Protein 6IJE (pdb70)

Secondary structure (DSSP, 8-state):
----S-BHHHHHHHHTT---TT---SSSHHHHHHHHHHHHHHHHHHHHBTTTB--GGG--HHHHHHHHHHHHHTS-HHHHTSBHHHHHHHHHHHHSPPP-/-----S-BHHHHHHHHTT---TT--SHHHHHHHHHHHHHHHHHHHHHHHBTTTB--TTTS-HHHHHHHHHHHHHTS-HHHHTSBHHHHHHHHHHHHS---

Foldseek 3Di:
DPDPAPAFLVLLLCLCVLHNDVVDPDSVVSSVVSVVVNLVLLVVLCVVCEPPLFYDVVPADSVNLSVQLNVQSVVDDPVNSRHHNSVSSSVSRNVVGNDD/DDPAPAFLVLLLCLCVLNNQVVDPDPPVSSVVSVVVNLVLLVVLCVVCEPPLFYDVVPDDSVNLSVQLNVQSVVDDPVRRRHHNSVSSSVSRNVVGNDDD

Nearest PDB structures (foldseek):
  6ijf-assembly1_A  TM=9.753E-01  e=8.678E-15  Agrobacterium tumefaciens
  3zfi-assembly1_B  TM=8.915E-01  e=1.281E-05  Serratia marcescens
  6ijf-assembly1_A  TM=9.825E-01  e=7.676E-15  Agrobacterium tumefaciens
  3zfi-assembly1_B  TM=8.873E-01  e=4.373E-05  Serratia marcescens
  7lq4-assembly1_A  TM=4.007E-01  e=1.397E+00  Rubrobacter radiotolerans

Radius of gyration: 15.83 Å; Cα contacts (8 Å, |Δi|>4): 341; chains: 2; bounding box: 42×44×40 Å

Structure (mmCIF, N/CA/C/O backbone):
data_6IJE
#
_entry.id   6IJE
#
_cell.length_a   53.921
_cell.length_b   57.756
_cell.length_c   71.465
_cell.angle_alpha   90.000
_cell.angle_beta   90.000
_cell.angle_gamma   90.000
#
_symmetry.space_group_name_H-M   'P 21 21 21'
#
loop_
_entity.id
_entity.type
_entity.pdbx_description
1 polymer Tai4
2 non-polymer 1,2-ETHANEDIOL
3 water water
#
loop_
_atom_site.group_PDB
_atom_site.id
_atom_site.type_symbol
_atom_site.label_atom_id
_atom_site.label_alt_id
_atom_site.label_comp_id
_atom_site.label_asym_id
_atom_site.label_entity_id
_atom_site.label_seq_id
_atom_site.pdbx_PDB_ins_code
_atom_site.Cartn_x
_atom_site.Cartn_y
_atom_site.Cartn_z
_atom_site.occupancy
_atom_site.B_iso_or_equiv
_atom_site.auth_seq_id
_atom_site.auth_comp_id
_atom_site.auth_asym_id
_atom_site.auth_atom_id
_atom_site.pdbx_PDB_model_num
ATOM 1 N N . ALA A 1 6 ? -35.645 -7.634 8.541 1.00 62.68 1 ALA B N 1
ATOM 2 C CA . ALA A 1 6 ? -34.951 -7.621 9.869 1.00 60.40 1 ALA B CA 1
ATOM 3 C C . ALA A 1 6 ? -34.211 -6.287 10.035 1.00 52.22 1 ALA B C 1
ATOM 4 O O . ALA A 1 6 ? -33.675 -5.777 9.038 1.00 57.27 1 ALA B O 1
ATOM 6 N N . GLU A 1 7 ? -34.208 -5.732 11.248 1.00 44.91 2 GLU B N 1
ATOM 7 C CA . GLU A 1 7 ? -33.448 -4.506 11.566 1.00 44.79 2 GLU B CA 1
ATOM 8 C C . GLU A 1 7 ? -31.945 -4.831 11.545 1.00 35.30 2 GLU B C 1
ATOM 9 O O . GLU A 1 7 ? -31.161 -3.938 11.204 1.00 34.64 2 GLU B O 1
ATOM 15 N N . ARG A 1 8 ? -31.573 -6.031 11.970 1.00 29.47 3 ARG B N 1
ATOM 16 C CA . ARG A 1 8 ? -30.115 -6.337 11.986 1.00 27.47 3 ARG B CA 1
ATOM 17 C C . ARG A 1 8 ? -29.610 -6.439 10.539 1.00 26.27 3 ARG B C 1
ATOM 18 O O . ARG A 1 8 ? -30.142 -7.241 9.742 1.00 25.62 3 ARG B O 1
ATOM 26 N N . THR A 1 9 ? -28.502 -5.756 10.235 1.00 21.72 4 THR B N 1
ATOM 27 C CA . THR A 1 9 ? -27.829 -5.845 8.917 1.00 21.13 4 THR B CA 1
ATOM 28 C C . THR A 1 9 ? -26.379 -6.282 9.085 1.00 19.42 4 THR B C 1
ATOM 29 O O . THR A 1 9 ? -25.728 -6.515 8.073 1.00 21.69 4 THR B O 1
ATOM 33 N N . TRP A 1 10 ? -25.893 -6.321 10.326 1.00 17.98 5 TRP B N 1
ATOM 34 C CA . TRP A 1 10 ? -24.464 -6.586 10.567 1.00 18.28 5 TRP B CA 1
ATOM 35 C C . TRP A 1 10 ? -24.134 -8.052 10.479 1.00 18.63 5 TRP B C 1
ATOM 36 O O . TRP A 1 10 ? -24.924 -8.964 10.851 1.00 19.96 5 TRP B O 1
ATOM 47 N N . ILE A 1 11 ? -22.924 -8.371 10.029 1.00 16.88 6 ILE B N 1
ATOM 48 C CA . ILE A 1 11 ? -22.439 -9.750 9.824 1.00 17.35 6 ILE B CA 1
ATOM 49 C C . ILE A 1 11 ? -22.109 -10.387 11.162 1.00 16.99 6 ILE B C 1
ATOM 50 O O . ILE A 1 11 ? -22.456 -11.560 11.327 1.00 19.37 6 ILE B O 1
ATOM 55 N N . PHE A 1 12 ? -21.431 -9.664 12.072 1.00 16.65 7 PHE B N 1
ATOM 56 C CA . PHE A 1 12 ? -21.191 -10.158 13.434 1.00 17.01 7 PHE B CA 1
ATOM 57 C C . PHE A 1 12 ? -21.861 -9.229 14.433 1.00 17.90 7 PHE B C 1
ATOM 58 O O . PHE A 1 12 ? -21.686 -8.034 14.413 1.00 17.21 7 PHE B O 1
ATOM 66 N N . SER A 1 13 ? -22.647 -9.802 15.340 1.00 17.57 8 SER B N 1
ATOM 67 C CA . SER A 1 13 ? -23.005 -9.111 16.585 1.00 17.26 8 SER B CA 1
ATOM 68 C C . SER A 1 13 ? -21.856 -9.223 17.587 1.00 15.49 8 SER B C 1
ATOM 69 O O . SER A 1 13 ? -21.030 -10.139 17.507 1.00 16.58 8 SER B O 1
ATOM 72 N N . GLY A 1 14 ? -21.908 -8.401 18.622 1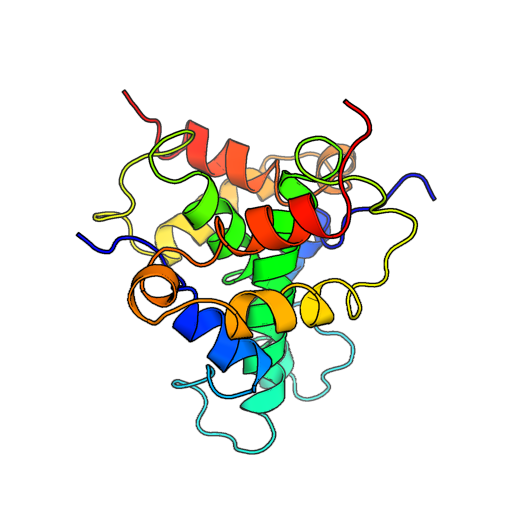.00 17.75 9 GLY B N 1
ATOM 73 C CA . GLY A 1 14 ? -20.976 -8.531 19.744 1.00 18.15 9 GLY B CA 1
ATOM 74 C C . GLY A 1 14 ? -21.037 -9.907 20.375 1.00 16.38 9 GLY B C 1
ATOM 75 O O . GLY A 1 14 ? -19.999 -10.476 20.720 1.00 18.09 9 GLY B O 1
ATOM 76 N N . ALA A 1 15 ? -22.233 -10.478 20.538 1.00 18.03 10 ALA B N 1
ATOM 77 C CA . ALA A 1 15 ? -22.376 -11.811 21.161 1.00 20.11 10 ALA B CA 1
ATOM 78 C C . ALA A 1 15 ? -21.680 -12.866 20.314 1.00 18.11 10 ALA B C 1
ATOM 79 O O . ALA A 1 15 ? -21.016 -13.744 20.869 1.00 20.34 10 ALA B O 1
ATOM 81 N N . GLU A 1 16 ? -21.799 -12.749 18.994 1.00 17.45 11 GLU B N 1
ATOM 82 C CA . GLU A 1 16 ? -21.151 -13.709 18.082 1.00 18.00 11 GLU B CA 1
ATOM 83 C C . GLU A 1 16 ? -19.637 -13.535 18.111 1.00 17.81 11 GLU B C 1
ATOM 84 O O . GLU A 1 16 ? -18.913 -14.551 18.115 1.00 18.56 11 GLU B O 1
ATOM 90 N N . 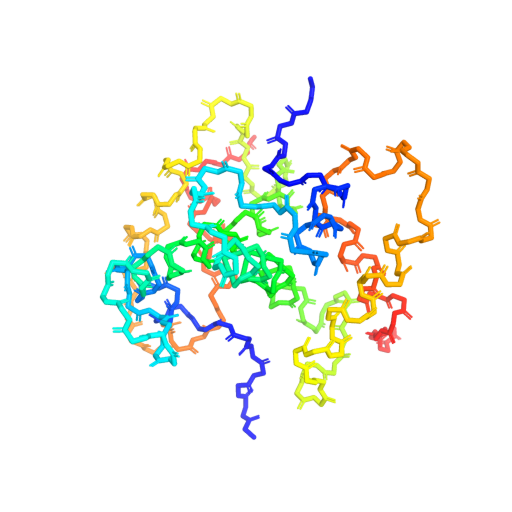LEU A 1 17 ? -19.141 -12.302 18.174 1.00 17.42 12 LEU B N 1
ATOM 91 C CA . LEU A 1 17 ? -17.678 -12.116 18.276 1.00 17.41 12 LEU B CA 1
ATOM 92 C C . LEU A 1 17 ? -17.146 -12.715 19.574 1.00 17.64 12 LEU B C 1
ATOM 93 O O . LEU A 1 17 ? -16.084 -13.340 19.575 1.00 18.60 12 LEU B O 1
ATOM 98 N N . LYS A 1 18 ? -17.874 -12.539 20.682 1.00 18.52 13 LYS B N 1
ATOM 99 C CA . LYS A 1 18 ? -17.472 -13.101 21.986 1.00 19.71 13 LYS B CA 1
ATOM 100 C C . LYS A 1 18 ? -17.432 -14.640 21.879 1.00 19.95 13 LYS B C 1
ATOM 101 O O . LYS A 1 18 ? -16.439 -15.241 22.272 1.00 19.86 13 LYS B O 1
ATOM 107 N N . GLN A 1 19 ? -18.462 -15.231 21.252 1.00 20.26 14 GLN B N 1
ATOM 108 C CA . GLN A 1 19 ? -18.473 -16.693 21.026 1.00 20.69 14 GLN B CA 1
ATOM 109 C C . GLN A 1 19 ? -17.294 -17.125 20.141 1.00 20.25 14 GLN B C 1
ATOM 110 O O . GLN A 1 19 ? -16.636 -18.151 20.451 1.00 20.94 14 GLN B O 1
ATOM 116 N N . ALA A 1 20 ? -16.967 -16.347 19.107 1.00 18.62 15 ALA B N 1
ATOM 117 C CA . ALA A 1 20 ? -15.824 -16.681 18.241 1.00 18.91 15 ALA B CA 1
ATOM 118 C C . ALA A 1 20 ? -14.534 -16.712 19.048 1.00 18.26 15 ALA B C 1
ATOM 119 O O . ALA A 1 20 ? -13.734 -17.627 18.900 1.00 18.99 15 ALA B O 1
ATOM 121 N N . ILE A 1 21 ? -14.297 -15.730 19.915 1.00 16.89 16 ILE B N 1
ATOM 122 C CA . ILE A 1 21 ? -13.087 -15.675 20.758 1.00 18.32 16 ILE B CA 1
ATOM 123 C C . ILE A 1 21 ? -13.016 -16.915 21.650 1.00 20.78 16 ILE B C 1
ATOM 124 O O . ILE A 1 21 ? -11.914 -17.432 21.887 1.00 21.88 16 ILE B O 1
ATOM 129 N N . GLU A 1 22 ? -14.168 -17.359 22.103 1.00 20.79 17 GLU B N 1
ATOM 130 C CA . GLU A 1 22 ? -14.270 -18.576 22.958 1.00 22.58 17 GLU B CA 1
ATOM 131 C C . GLU A 1 22 ? -14.164 -19.860 22.139 1.00 24.42 17 GLU B C 1
ATOM 132 O O . GLU A 1 22 ? -14.271 -20.941 22.748 1.00 28.37 17 GLU B O 1
ATOM 138 N N . GLY A 1 23 ? -13.989 -19.789 20.831 1.00 23.12 18 GLY B N 1
ATOM 139 C CA . GLY A 1 23 ? -13.804 -20.973 19.988 1.00 24.44 18 GLY B CA 1
ATOM 140 C C . GLY A 1 23 ? -15.107 -21.579 19.560 1.00 23.29 18 GLY B C 1
ATOM 141 O O . GLY A 1 23 ? -15.076 -22.793 19.098 1.00 26.42 18 GLY B O 1
ATOM 142 N N . LYS A 1 24 ? -16.226 -20.871 19.625 1.00 22.65 19 LYS B N 1
ATOM 143 C CA . LYS A 1 24 ? -17.564 -21.458 19.357 1.00 26.26 19 LYS B CA 1
ATOM 144 C C . LYS A 1 24 ? -18.358 -20.643 18.329 1.00 25.36 19 LYS B C 1
ATOM 145 O O . LYS A 1 24 ? -19.455 -20.132 18.653 1.00 28.63 19 LYS B O 1
ATOM 151 N N . LEU A 1 25 ? -17.798 -20.384 17.148 1.00 21.65 20 LEU B N 1
ATOM 152 C CA . LEU A 1 25 ? -18.545 -19.742 16.052 1.00 23.60 20 LEU B CA 1
ATOM 153 C C . LEU A 1 25 ? -18.121 -20.359 14.730 1.00 25.07 20 LEU B C 1
ATOM 154 O O . LEU A 1 25 ? -17.783 -19.641 13.778 1.00 24.86 20 LEU B O 1
ATOM 159 N N . ALA A 1 26 ? -18.333 -21.643 14.586 1.00 25.56 21 ALA B N 1
ATOM 160 C CA . ALA A 1 26 ? -18.109 -22.298 13.273 1.00 27.94 21 ALA B CA 1
ATOM 161 C C . ALA A 1 26 ? -18.982 -23.544 13.226 1.00 28.63 21 ALA B C 1
ATOM 162 O O . ALA A 1 26 ? -18.467 -24.665 13.255 1.00 30.88 21 ALA B O 1
ATOM 164 N N . PRO A 1 27 ? -20.324 -23.374 13.261 1.00 29.95 22 PRO B N 1
ATOM 165 C CA . PRO A 1 27 ? -21.230 -24.512 13.490 1.00 35.65 22 PRO B CA 1
ATOM 166 C C . PRO A 1 27 ? -21.232 -25.579 12.374 1.00 39.16 22 PRO B C 1
ATOM 167 O O . PRO A 1 27 ? -21.563 -26.693 12.658 1.00 43.97 22 PRO B O 1
ATOM 171 N N . ASP A 1 28 ? -20.812 -25.233 11.159 1.00 43.53 23 ASP B N 1
ATOM 172 C CA A ASP A 1 28 ? -20.802 -26.215 10.045 0.44 43.70 23 ASP B CA 1
ATOM 173 C CA B ASP A 1 28 ? -20.802 -26.216 10.043 0.56 43.30 23 ASP B CA 1
ATOM 174 C C . ASP A 1 28 ? -19.411 -26.865 9.951 1.00 46.64 23 ASP B C 1
ATOM 175 O O . ASP A 1 28 ? -19.121 -27.517 8.934 1.00 43.28 23 ASP B O 1
ATOM 184 N N . VAL A 1 29 ? -18.599 -26.763 11.004 1.00 42.33 24 VAL B N 1
ATOM 185 C CA . VAL A 1 29 ? -17.280 -27.461 11.110 1.00 41.52 24 VAL B CA 1
ATOM 186 C C . VAL A 1 29 ? -17.436 -28.561 12.152 1.00 40.46 24 VAL B C 1
ATOM 187 O O . VAL A 1 29 ? -17.823 -28.241 13.277 1.00 42.33 24 VAL B O 1
ATOM 191 N N . SER A 1 30 ? -17.216 -29.818 11.774 1.00 47.94 25 SER B N 1
ATOM 192 C CA . SER A 1 30 ? -17.522 -30.958 12.675 1.00 48.61 25 SER B CA 1
ATOM 193 C C . SER A 1 30 ? -16.308 -31.307 13.542 1.00 44.46 25 SER B C 1
ATOM 194 O O . SER A 1 30 ? -16.519 -31.654 14.711 1.00 48.98 25 SER B O 1
ATOM 197 N N . ASP A 1 31 ? -15.068 -31.288 13.037 1.00 42.58 26 ASP B N 1
ATOM 198 C CA . ASP A 1 31 ? -13.922 -31.651 13.912 1.00 45.58 26 ASP B CA 1
ATOM 199 C C . ASP A 1 31 ? -13.800 -30.591 15.003 1.00 51.32 26 ASP B C 1
ATOM 200 O O . ASP A 1 31 ? -13.729 -29.399 14.691 1.00 44.78 26 ASP B O 1
ATOM 205 N N . PRO A 1 32 ? -13.893 -30.972 16.293 1.00 53.07 27 PRO B N 1
ATOM 206 C CA . PRO A 1 32 ? -13.818 -30.007 17.392 1.00 46.77 27 PRO B CA 1
ATOM 207 C C . PRO A 1 32 ? -12.617 -29.053 17.377 1.00 51.83 27 PRO B C 1
ATOM 208 O O . PRO A 1 32 ? -12.826 -27.863 17.561 1.00 41.80 27 PRO B O 1
ATOM 212 N N . GLU A 1 33 ? -11.396 -29.559 17.196 1.00 44.82 28 GLU B N 1
ATOM 213 C CA . GLU A 1 33 ? -10.178 -28.711 17.219 1.00 48.08 28 GLU B CA 1
ATOM 214 C C . GLU A 1 33 ? -10.257 -27.733 16.044 1.00 46.56 28 GLU B C 1
ATOM 215 O O . GLU A 1 33 ? -9.838 -26.523 16.225 1.00 38.87 28 GLU B O 1
ATOM 221 N N . MET A 1 34 ? -10.754 -28.215 14.898 1.00 38.36 29 MET B N 1
ATOM 222 C CA . MET A 1 34 ? -10.885 -27.366 13.684 1.00 38.85 29 MET B CA 1
ATOM 223 C C . MET A 1 34 ? -11.946 -26.285 13.925 1.00 32.89 29 MET B C 1
ATOM 224 O O . MET A 1 34 ? -11.782 -25.190 13.369 1.00 27.48 29 MET B O 1
ATOM 229 N N . ARG A 1 35 ? -13.016 -26.619 14.632 1.00 30.29 30 ARG B N 1
ATOM 230 C CA . ARG A 1 35 ? -14.083 -25.633 14.925 1.00 32.83 30 ARG B CA 1
ATOM 231 C C . ARG A 1 35 ? -13.450 -24.493 15.719 1.00 28.92 30 ARG B C 1
ATOM 232 O O . ARG A 1 35 ? -13.732 -23.317 15.419 1.00 25.18 30 ARG B O 1
ATOM 240 N N . ARG A 1 36 ? -12.622 -24.840 16.698 1.00 27.48 31 ARG B N 1
ATOM 241 C CA . ARG A 1 36 ? -11.967 -23.856 17.596 1.00 28.59 31 ARG B CA 1
ATOM 242 C C . ARG A 1 36 ? -11.023 -23.006 16.755 1.00 26.95 31 ARG B C 1
ATOM 243 O O . ARG A 1 36 ? -11.032 -21.761 16.876 1.00 26.06 31 ARG B O 1
ATOM 251 N N A LEU A 1 37 ? -10.210 -23.660 15.918 0.52 24.87 32 LEU B N 1
ATOM 252 N N B LEU A 1 37 ? -10.209 -23.658 15.918 0.48 24.59 32 LEU B N 1
ATOM 253 C CA A LEU A 1 37 ? -9.225 -22.941 15.073 0.52 27.00 32 LEU B CA 1
ATOM 254 C CA B LEU A 1 37 ? -9.222 -22.943 15.070 0.48 26.25 32 LEU B CA 1
ATOM 255 C C A LEU A 1 37 ? -9.946 -21.964 14.142 0.52 24.43 32 LEU B C 1
ATOM 256 C C B LEU A 1 37 ? -9.946 -21.964 14.141 0.48 24.06 32 LEU B C 1
ATOM 257 O O A LEU A 1 37 ? -9.493 -20.816 14.050 0.52 24.92 32 LEU B O 1
ATOM 258 O O B LEU A 1 37 ? -9.493 -20.817 14.050 0.48 24.60 32 LEU B O 1
ATOM 267 N N . VAL A 1 38 ? -11.008 -22.386 13.460 1.00 22.91 33 VAL B N 1
ATOM 268 C CA . VAL A 1 38 ? -11.754 -21.525 12.521 1.00 20.71 33 VAL B CA 1
ATOM 269 C C . VAL A 1 38 ? -12.392 -20.382 13.318 1.00 20.85 33 VAL B C 1
ATOM 270 O O . VAL A 1 38 ? -12.398 -19.235 12.857 1.00 20.24 33 VAL B O 1
ATOM 274 N N . SER A 1 39 ? -12.989 -20.697 14.444 1.00 18.94 34 SER B N 1
ATOM 275 C CA . SER A 1 39 ? -13.692 -19.694 15.287 1.00 20.35 34 SER B CA 1
ATOM 276 C C . SER A 1 39 ? -12.731 -18.580 15.688 1.00 20.80 34 SER B C 1
ATOM 277 O O . SER A 1 39 ? -13.073 -17.404 15.543 1.00 18.83 34 SER B O 1
ATOM 280 N N . VAL A 1 40 ? -11.587 -18.907 16.256 1.00 21.41 35 VAL B N 1
ATOM 281 C CA . VAL A 1 40 ? -10.639 -17.865 16.742 1.00 21.98 35 VAL B CA 1
ATOM 282 C C . VAL A 1 40 ? -10.017 -17.184 15.519 1.00 21.13 35 VAL B C 1
ATOM 283 O O . VAL A 1 40 ? -9.682 -15.968 15.620 1.00 21.69 35 VAL B O 1
ATOM 287 N N . ALA A 1 41 ? -9.869 -17.867 14.378 1.00 20.65 36 ALA B N 1
ATOM 288 C CA . ALA A 1 41 ? -9.370 -17.212 13.149 1.00 22.25 36 ALA B CA 1
ATOM 289 C C . ALA A 1 41 ? -10.357 -16.092 12.758 1.00 21.21 36 ALA B C 1
ATOM 290 O O . ALA A 1 41 ? -9.974 -14.980 12.425 1.00 19.82 36 ALA B O 1
ATOM 292 N N . LYS A 1 42 ? -11.655 -16.346 12.880 1.00 17.69 37 LYS B N 1
ATOM 293 C CA . LYS A 1 42 ? -12.689 -15.347 12.563 1.00 17.87 37 LYS B CA 1
ATOM 294 C C . LYS A 1 42 ? -12.573 -14.192 13.548 1.00 16.92 37 LYS B C 1
ATOM 295 O O . LYS A 1 42 ? -12.666 -13.026 13.134 1.00 16.81 37 LYS B O 1
ATOM 301 N N . SER A 1 43 ? -12.459 -14.479 14.851 1.00 16.77 38 SER B N 1
ATOM 302 C CA . SER A 1 43 ? -12.449 -13.374 15.808 1.00 16.62 38 SER B CA 1
ATOM 303 C C . SER A 1 43 ? -11.204 -12.511 15.586 1.00 16.41 38 SER B C 1
ATOM 304 O O . SER A 1 43 ? -11.307 -11.261 15.612 1.00 16.50 38 SER B O 1
ATOM 307 N N . SER A 1 44 ? -10.067 -13.140 15.406 1.00 16.55 39 SER B N 1
ATOM 308 C CA A SER A 1 44 ? -8.800 -12.386 15.234 0.69 16.30 39 SER B CA 1
ATOM 309 C CA B SER A 1 44 ? -8.804 -12.378 15.237 0.31 16.94 39 SER B CA 1
ATOM 310 C C . SER A 1 44 ? -8.900 -11.520 13.980 1.00 16.78 39 SER B C 1
ATOM 311 O O . SER A 1 44 ? -8.457 -10.328 14.011 1.00 17.42 39 SER B O 1
ATOM 316 N N . ALA A 1 45 ? -9.458 -12.069 12.918 1.00 15.97 40 ALA B N 1
ATOM 317 C CA . ALA A 1 45 ? -9.490 -11.342 11.632 1.00 16.53 40 ALA B CA 1
ATOM 318 C C . ALA A 1 45 ? -10.528 -10.200 11.682 1.00 15.53 40 ALA B C 1
ATOM 319 O O . ALA A 1 45 ? -10.263 -9.100 11.140 1.00 15.16 40 ALA B O 1
ATOM 321 N N . TYR A 1 46 ? -11.672 -10.418 12.330 1.00 14.44 41 TYR B N 1
ATOM 322 C CA . TYR A 1 46 ? -12.710 -9.366 12.458 1.00 15.11 41 TYR B CA 1
ATOM 323 C C . TYR A 1 46 ? -12.093 -8.196 13.223 1.00 14.88 41 TYR B C 1
ATOM 324 O O . TYR A 1 46 ? -12.216 -7.023 12.840 1.00 15.08 41 TYR B O 1
ATOM 333 N N . ILE A 1 47 ? -11.482 -8.513 14.375 1.00 15.75 42 ILE B N 1
ATOM 334 C CA . ILE A 1 47 ? -10.833 -7.474 15.209 1.00 16.96 42 ILE B CA 1
ATOM 335 C C . ILE A 1 47 ? -9.751 -6.760 14.375 1.00 16.97 42 ILE B C 1
ATOM 336 O O . ILE A 1 47 ? -9.687 -5.544 14.455 1.00 15.97 42 ILE B O 1
ATOM 341 N N . ALA A 1 48 ? -8.974 -7.498 13.615 1.00 16.53 43 ALA B N 1
ATOM 342 C CA . ALA A 1 48 ? -7.893 -6.928 12.779 1.00 16.65 43 ALA B CA 1
ATOM 343 C C . ALA A 1 48 ? -8.471 -5.936 11.782 1.00 16.00 43 ALA B C 1
ATOM 344 O O . ALA A 1 48 ? -7.857 -4.896 11.532 1.00 15.45 43 ALA B O 1
ATOM 346 N N . GLY A 1 49 ? -9.602 -6.260 11.163 1.00 15.75 44 GLY B N 1
ATOM 347 C CA . GLY A 1 49 ? -10.223 -5.316 10.212 1.00 16.72 44 GLY B CA 1
ATOM 348 C C . GLY A 1 49 ? -10.498 -3.982 10.849 1.00 16.94 44 GLY B C 1
ATOM 349 O O . GLY A 1 49 ? -10.168 -2.898 10.337 1.00 15.21 44 GLY B O 1
ATOM 350 N N . VAL A 1 50 ? -11.135 -4.021 12.011 1.00 15.91 45 VAL B N 1
ATOM 351 C CA . VAL A 1 50 ? -11.467 -2.792 12.750 1.00 15.56 45 VAL B CA 1
ATOM 352 C C . VAL A 1 50 ? -10.181 -2.117 13.231 1.00 16.33 45 VAL B C 1
ATOM 353 O O . VAL A 1 50 ? -10.030 -0.867 13.086 1.00 16.32 45 VAL B O 1
ATOM 357 N N . ALA A 1 51 ? -9.258 -2.882 13.799 1.00 15.93 46 ALA B N 1
ATOM 358 C CA . ALA A 1 51 ? -8.026 -2.310 14.383 1.00 16.62 46 ALA B CA 1
ATOM 359 C C . ALA A 1 51 ? -7.211 -1.622 13.261 1.00 16.00 46 ALA B C 1
ATOM 360 O O . ALA A 1 51 ? -6.771 -0.485 13.422 1.00 17.47 46 ALA B O 1
ATOM 362 N N . ASP A 1 52 ? -7.020 -2.292 12.152 1.00 15.99 47 ASP B N 1
ATOM 363 C CA . ASP A 1 52 ? -6.229 -1.740 11.033 1.00 15.80 47 ASP B CA 1
ATOM 364 C C . ASP A 1 52 ? -6.905 -0.469 10.538 1.00 17.14 47 ASP B C 1
ATOM 365 O O . ASP A 1 52 ? -6.192 0.547 10.315 1.00 18.72 47 ASP B O 1
ATOM 370 N N . LEU A 1 53 ? -8.222 -0.472 10.360 1.00 16.44 48 LEU B N 1
ATOM 371 C CA . LEU A 1 53 ? -8.895 0.703 9.760 1.00 17.95 48 LEU B CA 1
ATOM 372 C C . LEU A 1 53 ? -8.743 1.930 10.654 1.00 17.99 48 LEU B C 1
ATOM 373 O O . LEU A 1 53 ? -8.554 3.047 10.127 1.00 19.13 48 LEU B O 1
ATOM 378 N N . THR A 1 54 ? -8.836 1.746 11.964 1.00 17.36 49 THR B N 1
ATOM 379 C CA . THR A 1 54 ? -8.975 2.834 12.952 1.00 19.07 49 THR B CA 1
ATOM 380 C C . THR A 1 54 ? -7.622 3.192 13.559 1.00 19.19 49 THR B C 1
ATOM 381 O O . THR A 1 54 ? -7.580 4.123 14.343 1.00 21.02 49 THR B O 1
ATOM 385 N N . SER A 1 55 ? -6.563 2.479 13.236 1.00 18.23 50 SER B N 1
ATOM 386 C CA . SER A 1 55 ? -5.204 2.677 13.793 1.00 18.00 50 SER B CA 1
ATOM 387 C C . SER A 1 55 ? -4.758 4.126 13.559 1.00 19.79 50 SER B C 1
ATOM 388 O O . SER A 1 55 ? -4.795 4.565 12.384 1.00 21.43 50 SER B O 1
ATOM 391 N N . GLY A 1 56 ? -4.324 4.798 14.627 1.00 20.74 51 GLY B N 1
ATOM 392 C CA . GLY A 1 56 ? -3.813 6.182 14.514 1.00 21.78 51 GLY B CA 1
ATOM 393 C C . GLY A 1 56 ? -4.909 7.210 14.554 1.00 24.28 51 GLY B C 1
ATOM 394 O O . GLY A 1 56 ? -4.590 8.389 14.659 1.00 27.08 51 GLY B O 1
ATOM 395 N N . SER A 1 57 ? -6.172 6.813 14.573 1.00 22.90 52 SER B N 1
ATOM 396 C CA . SER A 1 57 ? -7.307 7.755 14.673 1.00 24.08 52 SER B CA 1
ATOM 397 C C . SER A 1 57 ? -8.082 7.464 15.949 1.00 25.95 52 SER B C 1
ATOM 398 O O . SER A 1 57 ? -8.113 8.342 16.832 1.00 28.11 52 SER B O 1
ATOM 401 N N . ASP A 1 58 ? -8.664 6.289 16.104 1.00 20.76 53 ASP B N 1
ATOM 402 C CA . ASP A 1 58 ? -9.463 5.974 17.312 1.00 20.85 53 ASP B CA 1
ATOM 403 C C . ASP A 1 58 ? -8.602 5.345 18.392 1.00 21.41 53 ASP B C 1
ATOM 404 O O . ASP A 1 58 ? -8.990 5.436 19.560 1.00 22.74 53 ASP B O 1
ATOM 409 N N . TRP A 1 59 ? -7.553 4.650 18.028 1.00 20.41 54 TRP B N 1
ATOM 410 C CA . TRP A 1 59 ? -6.624 4.017 18.983 1.00 20.75 54 TRP B CA 1
ATOM 411 C C . TRP A 1 59 ? -5.213 4.153 18.442 1.00 20.58 54 TRP B C 1
ATOM 412 O O . TRP A 1 59 ? -5.052 4.352 17.237 1.00 20.90 54 TRP B O 1
ATOM 423 N N . CYS A 1 60 ? -4.221 4.064 19.315 1.00 21.66 55 CYS B N 1
ATOM 424 C CA . CYS A 1 60 ? -2.817 4.302 18.954 1.00 23.04 55 CYS B CA 1
ATOM 425 C C . CYS A 1 60 ? -1.968 3.218 19.599 1.00 22.56 55 CYS B C 1
ATOM 426 O O . CYS A 1 60 ? -2.314 2.726 20.656 1.00 25.93 55 CYS B O 1
ATOM 429 N N . GLY A 1 61 ? -0.832 2.929 19.020 1.00 25.25 56 GLY B N 1
ATOM 430 C CA . GLY A 1 61 ? 0.182 2.019 19.559 1.00 27.53 56 GLY B CA 1
ATOM 431 C C . GLY A 1 61 ? 0.306 0.762 18.748 1.00 27.06 56 GLY B C 1
ATOM 432 O O . GLY A 1 61 ? 0.973 -0.169 19.239 1.00 29.75 56 GLY B O 1
ATOM 433 N N . ALA A 1 62 ? -0.257 0.697 17.526 1.00 24.36 57 ALA B N 1
ATOM 434 C CA . ALA A 1 62 ? -0.214 -0.523 16.702 1.00 26.02 57 ALA B CA 1
ATOM 435 C C . ALA A 1 62 ? 1.215 -1.086 16.641 1.00 35.08 57 ALA B C 1
ATOM 436 O O . ALA A 1 62 ? 1.371 -2.290 16.761 1.00 34.35 57 ALA B O 1
ATOM 438 N N . GLY A 1 63 ? 2.237 -0.248 16.521 1.00 31.54 58 GLY B N 1
ATOM 439 C CA . GLY A 1 63 ? 3.605 -0.799 16.406 1.00 34.60 58 GLY B CA 1
ATOM 440 C C . GLY A 1 63 ? 4.094 -1.538 17.663 1.00 38.52 58 GLY B C 1
ATOM 441 O O . GLY A 1 63 ? 5.114 -2.256 17.604 1.00 38.05 58 GLY B O 1
ATOM 442 N N . ALA A 1 64 ? 3.495 -1.305 18.829 1.00 35.15 59 ALA B N 1
ATOM 443 C CA . ALA A 1 64 ? 4.059 -1.766 20.118 1.00 33.73 59 ALA B CA 1
ATOM 444 C C . ALA A 1 64 ? 3.145 -2.773 20.822 1.00 31.55 59 ALA B C 1
ATOM 445 O O . ALA A 1 64 ? 3.567 -3.355 21.784 1.00 37.27 59 ALA B O 1
ATOM 447 N N . VAL A 1 65 ? 1.912 -2.928 20.357 1.00 30.08 60 VAL B N 1
ATOM 448 C CA . VAL A 1 65 ? 0.883 -3.761 21.027 1.00 29.53 60 VAL B CA 1
ATOM 449 C C . VAL A 1 65 ? 0.798 -5.042 20.205 1.00 30.30 60 VAL B C 1
ATOM 450 O O . VAL A 1 65 ? 0.573 -4.950 18.989 1.00 37.92 60 VAL B O 1
ATOM 454 N N . ALA A 1 66 ? 0.845 -6.192 20.851 1.00 31.96 61 ALA B N 1
ATOM 455 C CA . ALA A 1 66 ? 0.775 -7.504 20.184 1.00 34.83 61 ALA B CA 1
ATOM 456 C C . ALA A 1 66 ? -0.683 -7.782 19.841 1.00 33.70 61 ALA B C 1
ATOM 457 O O . ALA A 1 66 ? -1.583 -7.379 20.580 1.00 28.78 61 ALA B O 1
ATOM 459 N N . PRO A 1 67 ? -0.967 -8.501 18.740 1.00 33.68 62 PRO B N 1
ATOM 460 C CA . PRO A 1 67 ? -2.341 -8.900 18.421 1.00 35.31 62 PRO B CA 1
ATOM 461 C C . PRO A 1 67 ? -3.089 -9.537 19.596 1.00 29.72 62 PRO B C 1
ATOM 462 O O . PRO A 1 67 ? -4.281 -9.245 19.749 1.00 29.92 62 PRO B O 1
ATOM 466 N N . HIS A 1 68 ? -2.455 -10.434 20.358 1.00 28.17 63 HIS B N 1
ATOM 467 C CA . HIS A 1 68 ? -3.172 -11.162 21.450 1.00 28.55 63 HIS B CA 1
ATOM 468 C C . HIS A 1 68 ? -3.681 -10.136 22.483 1.00 27.79 63 HIS B C 1
ATOM 469 O O . HIS A 1 68 ? -4.754 -10.363 23.062 1.00 26.19 63 HIS B O 1
ATOM 476 N N . GLU A 1 69 ? -2.967 -9.027 22.681 1.00 24.46 64 GLU B N 1
ATOM 477 C CA . GLU A 1 69 ? -3.361 -7.967 23.653 1.00 24.89 64 GLU B CA 1
ATOM 478 C C . GLU A 1 69 ? -4.659 -7.328 23.159 1.00 22.63 64 GLU B C 1
ATOM 479 O O . GLU A 1 69 ? -5.544 -7.020 23.982 1.00 22.60 64 GLU B O 1
ATOM 485 N N . LEU A 1 70 ? -4.827 -7.145 21.845 1.00 22.42 65 LEU B N 1
ATOM 486 C CA . LEU A 1 70 ? -6.083 -6.567 21.331 1.00 21.88 65 LEU B CA 1
ATOM 487 C C . LEU A 1 70 ? -7.238 -7.533 21.673 1.00 19.94 65 LEU B C 1
ATOM 488 O O . LEU A 1 70 ? -8.294 -7.067 22.116 1.00 21.94 65 LEU B O 1
ATOM 493 N N . THR A 1 71 ? -7.083 -8.808 21.404 1.00 21.65 66 THR B N 1
ATOM 494 C CA . THR A 1 71 ? -8.142 -9.789 21.683 1.00 19.45 66 THR B CA 1
ATOM 495 C C . THR A 1 71 ? -8.468 -9.756 23.179 1.00 18.77 66 THR B C 1
ATOM 496 O O . THR A 1 71 ? -9.665 -9.804 23.533 1.00 20.73 66 THR B O 1
ATOM 500 N N . ASP A 1 72 ? -7.443 -9.710 24.013 1.00 20.44 67 ASP B N 1
ATOM 501 C CA . ASP A 1 72 ? -7.683 -9.738 25.478 1.00 21.41 67 ASP B CA 1
ATOM 502 C C . ASP A 1 72 ? -8.506 -8.512 25.896 1.00 20.44 67 ASP B C 1
ATOM 503 O O . ASP A 1 72 ? -9.483 -8.663 26.675 1.00 20.13 67 ASP B O 1
ATOM 508 N N . ARG A 1 73 ? -8.169 -7.322 25.394 1.00 20.57 68 ARG B N 1
ATOM 509 C CA . ARG A 1 73 ? -8.907 -6.115 25.801 1.00 20.20 68 ARG B CA 1
ATOM 510 C C . ARG A 1 73 ? -10.340 -6.196 25.299 1.00 18.86 68 ARG B C 1
ATOM 511 O O . ARG A 1 73 ? -11.277 -5.841 25.992 1.00 18.51 68 ARG B O 1
ATOM 519 N N . ILE A 1 74 ? -10.536 -6.641 24.047 1.00 18.05 69 ILE B N 1
ATOM 520 C CA A ILE A 1 74 ? -11.890 -6.722 23.429 0.54 17.90 69 ILE B CA 1
ATOM 521 C CA B ILE A 1 74 ? -11.888 -6.719 23.433 0.46 17.47 69 ILE B CA 1
ATOM 522 C C . ILE A 1 74 ? -12.715 -7.740 24.230 1.00 16.88 69 ILE B C 1
ATOM 523 O O . ILE A 1 74 ? -13.885 -7.477 24.491 1.00 18.33 69 ILE B O 1
ATOM 532 N N . TYR A 1 75 ? -12.121 -8.865 24.589 1.00 18.58 70 TYR B N 1
ATOM 533 C CA . TYR A 1 75 ? -12.887 -9.915 25.298 1.00 17.76 70 TYR B CA 1
ATOM 534 C C . TYR A 1 75 ? -13.350 -9.354 26.661 1.00 19.29 70 TYR B C 1
ATOM 535 O O . TYR A 1 75 ? -14.502 -9.577 27.053 1.00 21.41 70 TYR B O 1
ATOM 544 N N . THR A 1 76 ? -12.452 -8.691 27.353 1.00 18.80 71 THR B N 1
ATOM 545 C CA . THR A 1 76 ? -12.796 -8.039 28.651 1.00 18.52 71 THR B CA 1
ATOM 546 C C . THR A 1 76 ? -13.959 -7.080 28.432 1.00 18.11 71 THR B C 1
ATOM 547 O O . THR A 1 76 ? -14.936 -7.089 29.186 1.00 19.14 71 THR B O 1
ATOM 551 N N . TYR A 1 77 ? -13.851 -6.219 27.434 1.00 16.54 72 TYR B N 1
ATOM 552 C CA . TYR A 1 77 ? -14.872 -5.217 27.125 1.00 17.97 72 TYR B CA 1
ATOM 553 C C . TYR A 1 77 ? -16.200 -5.896 26.797 1.00 19.44 72 TYR B C 1
ATOM 554 O O . TYR A 1 77 ? -17.271 -5.461 27.268 1.00 19.72 72 TYR B O 1
ATOM 563 N N . LEU A 1 78 ? -16.208 -6.916 25.934 1.00 18.78 73 LEU B N 1
ATOM 564 C CA . LEU A 1 78 ? -17.486 -7.576 25.589 1.00 18.28 73 LEU B CA 1
ATOM 565 C C . LEU A 1 78 ? -18.114 -8.209 26.848 1.00 18.39 73 LEU B C 1
ATOM 566 O O . LEU A 1 78 ? -19.350 -8.222 26.944 1.00 21.17 73 LEU B O 1
ATOM 571 N N . GLY A 1 79 ? -17.285 -8.685 27.743 1.00 20.90 74 GLY B N 1
ATOM 572 C CA . GLY A 1 79 ? -17.725 -9.263 29.031 1.00 23.11 74 GLY B CA 1
ATOM 573 C C . GLY A 1 79 ? -18.378 -8.205 29.892 1.00 25.14 74 GLY B C 1
ATOM 574 O O . GLY A 1 79 ? -19.140 -8.610 30.785 1.00 31.56 74 GLY B O 1
ATOM 575 N N . ASP A 1 80 ? -18.124 -6.921 29.646 1.00 24.63 75 ASP B N 1
ATOM 576 C CA . ASP A 1 80 ? -18.702 -5.767 30.386 1.00 26.38 75 ASP B CA 1
ATOM 577 C C . ASP A 1 80 ? -20.076 -5.385 29.832 1.00 28.10 75 ASP B C 1
ATOM 578 O O . ASP A 1 80 ? -20.759 -4.550 30.464 1.00 27.90 75 ASP B O 1
ATOM 583 N N . MET A 1 81 ? -20.513 -5.932 28.698 1.00 24.49 76 MET B N 1
ATOM 584 C CA . MET A 1 81 ? -21.692 -5.386 28.005 1.00 26.76 76 MET B CA 1
ATOM 585 C C . MET A 1 81 ? -22.945 -6.173 28.352 1.00 24.82 76 MET B C 1
ATOM 586 O O . MET A 1 81 ? -22.910 -7.388 28.472 1.00 24.59 76 MET B O 1
ATOM 591 N N . PRO A 1 82 ? -24.108 -5.530 28.512 1.00 26.10 77 PRO B N 1
ATOM 592 C CA . PRO A 1 82 ? -25.328 -6.297 28.672 1.00 29.02 77 PRO B CA 1
ATOM 593 C C . PRO A 1 82 ? -25.759 -6.928 27.355 1.00 27.78 77 PRO B C 1
ATOM 594 O O . PRO A 1 82 ? -25.266 -6.531 26.295 1.00 26.01 77 PRO B O 1
ATOM 598 N N . ALA A 1 83 ? -26.650 -7.891 27.464 1.00 27.59 78 ALA B N 1
ATOM 599 C CA . ALA A 1 83 ? -27.108 -8.738 26.331 1.00 30.60 78 ALA B CA 1
ATOM 600 C C . ALA A 1 83 ? -27.651 -7.863 25.207 1.00 30.36 78 ALA B C 1
ATOM 601 O O . ALA A 1 83 ? -27.326 -8.130 24.039 1.00 27.43 78 ALA B O 1
ATOM 603 N N . GLU A 1 84 ? -28.437 -6.827 25.492 1.00 31.42 79 GLU B N 1
ATOM 604 C CA . GLU A 1 84 ? -29.061 -6.018 24.418 1.00 37.18 79 GLU B CA 1
ATOM 605 C C . GLU A 1 84 ? -27.968 -5.320 23.601 1.00 32.77 79 GLU B C 1
ATOM 606 O O . GLU A 1 84 ? -28.077 -5.320 22.350 1.00 35.50 79 GLU B O 1
ATOM 612 N N . LYS A 1 85 ? -26.937 -4.773 24.256 1.00 28.05 80 LYS B N 1
ATOM 613 C CA . LYS A 1 85 ? -25.806 -4.131 23.573 1.00 25.94 80 LYS B CA 1
ATOM 614 C C . LYS A 1 85 ? -25.022 -5.196 22.762 1.00 22.29 80 LYS B C 1
ATOM 615 O O . LYS A 1 85 ? -24.532 -4.914 21.667 1.00 24.50 80 LYS B O 1
ATOM 621 N N . LEU A 1 86 ? -24.855 -6.399 23.274 1.00 21.91 81 LEU B N 1
ATOM 622 C CA . LEU A 1 86 ? -24.083 -7.456 22.538 1.00 20.41 81 LEU B CA 1
ATOM 623 C C . LEU A 1 86 ? -24.874 -7.898 21.304 1.00 21.60 81 LEU B C 1
ATOM 624 O O . LEU A 1 86 ? -24.310 -8.533 20.417 1.00 21.45 81 LEU B O 1
ATOM 629 N N . ASP A 1 87 ? -26.159 -7.617 21.207 1.00 21.87 82 ASP B N 1
ATOM 630 C CA . ASP A 1 87 ? -26.908 -7.928 19.971 1.00 23.55 82 ASP B CA 1
ATOM 631 C C . ASP A 1 87 ? -26.619 -6.926 18.853 1.00 22.46 82 ASP B C 1
ATOM 632 O O . ASP A 1 87 ? -26.931 -7.281 17.681 1.00 24.90 82 ASP B O 1
ATOM 637 N N . GLU A 1 88 ? -26.015 -5.786 19.156 1.00 21.19 83 GLU B N 1
ATOM 638 C CA . GLU A 1 88 ? -25.638 -4.784 18.158 1.00 21.63 83 GLU B CA 1
ATOM 639 C C . GLU A 1 88 ? -24.366 -5.236 17.418 1.00 18.37 83 GLU B C 1
ATOM 640 O O . GLU A 1 88 ? -23.762 -6.250 17.759 1.00 17.93 83 GLU B O 1
ATOM 646 N N . GLN A 1 89 ? -24.016 -4.478 16.398 1.00 18.23 84 GLN B N 1
ATOM 647 C CA . GLN A 1 89 ? -22.824 -4.806 15.582 1.00 17.35 84 GLN B CA 1
ATOM 648 C C . GLN A 1 89 ? -21.597 -4.947 16.474 1.00 17.62 84 GLN B C 1
ATOM 649 O O . GLN A 1 89 ? -21.351 -4.102 17.384 1.00 17.92 84 GLN B O 1
ATOM 655 N N . ALA A 1 90 ? -20.776 -5.947 16.183 1.00 17.35 85 ALA B N 1
ATOM 656 C CA . ALA A 1 90 ? -19.523 -6.178 16.939 1.00 16.27 85 ALA B CA 1
ATOM 657 C C . ALA A 1 90 ? -18.510 -5.051 16.656 1.00 15.30 85 ALA B C 1
ATOM 658 O O . ALA A 1 90 ? -17.718 -4.705 17.558 1.00 16.07 85 ALA B O 1
ATOM 660 N N . ALA A 1 91 ? -18.433 -4.543 15.422 1.00 15.17 86 ALA B N 1
ATOM 661 C CA . ALA A 1 91 ? -17.258 -3.689 15.052 1.00 16.14 86 ALA B CA 1
ATOM 662 C C . ALA A 1 91 ? -17.220 -2.425 15.892 1.00 16.22 86 ALA B C 1
ATOM 663 O O . ALA A 1 91 ? -16.134 -2.016 16.338 1.00 16.64 86 ALA B O 1
ATOM 665 N N . THR A 1 92 ? -18.357 -1.784 16.133 1.00 17.50 87 THR B N 1
ATOM 666 C CA A THR A 1 92 ? -18.335 -0.537 16.952 0.50 16.98 87 THR B CA 1
ATOM 667 C CA B THR A 1 92 ? -18.385 -0.553 16.957 0.50 16.62 87 THR B CA 1
ATOM 668 C C . THR A 1 92 ? -17.907 -0.882 18.368 1.00 18.44 87 THR B C 1
ATOM 669 O O . THR A 1 92 ? -17.187 -0.067 18.968 1.00 17.92 87 THR B O 1
ATOM 676 N N . LEU A 1 93 ? -18.260 -2.062 18.878 1.00 17.46 88 LEU B N 1
ATOM 677 C CA . LEU A 1 93 ? -17.791 -2.467 20.228 1.00 17.40 88 LEU B CA 1
ATOM 678 C C . LEU A 1 93 ? -16.282 -2.655 20.222 1.00 17.11 88 LEU B C 1
ATOM 679 O O . LEU A 1 93 ? -15.585 -2.280 21.179 1.00 19.02 88 LEU B O 1
ATOM 684 N N . VAL A 1 94 ? -15.709 -3.225 19.164 1.00 16.40 89 VAL B N 1
ATOM 685 C CA . VAL A 1 94 ? -14.252 -3.379 19.036 1.00 16.11 89 VAL B CA 1
ATOM 686 C C . VAL A 1 94 ? -13.617 -2.000 19.051 1.00 17.27 89 VAL B C 1
ATOM 687 O O . VAL A 1 94 ? -12.635 -1.821 19.763 1.00 17.85 89 VAL B O 1
ATOM 691 N N . ARG A 1 95 ? -14.174 -1.067 18.280 1.00 16.66 90 ARG B N 1
ATOM 692 C CA . ARG A 1 95 ? -13.611 0.308 18.229 1.00 16.86 90 ARG B CA 1
ATOM 693 C C . ARG A 1 95 ? -13.645 0.919 19.645 1.00 17.81 90 ARG B C 1
ATOM 694 O O . ARG A 1 95 ? -12.623 1.504 20.068 1.00 18.29 90 ARG B O 1
ATOM 702 N N . GLU A 1 96 ? -14.764 0.761 20.341 1.00 18.37 91 GLU B N 1
ATOM 703 C CA . GLU A 1 96 ? -14.885 1.309 21.719 1.00 18.85 91 GLU B CA 1
ATOM 704 C C . GLU A 1 96 ? -13.836 0.683 22.622 1.00 20.36 91 GLU B C 1
ATOM 705 O O . GLU A 1 96 ? -13.175 1.422 23.406 1.00 18.68 91 GLU B O 1
ATOM 711 N N . ALA A 1 97 ? -13.644 -0.638 22.532 1.00 17.71 92 ALA B N 1
ATOM 712 C CA . ALA A 1 97 ? -12.668 -1.324 23.377 1.00 17.76 92 ALA B CA 1
ATOM 713 C C . ALA A 1 97 ? -11.276 -0.771 23.089 1.00 19.31 92 ALA B C 1
ATOM 714 O O . ALA A 1 97 ? -10.479 -0.572 23.999 1.00 18.72 92 ALA B O 1
ATOM 716 N N . LEU A 1 98 ? -10.944 -0.630 21.811 1.00 18.53 93 LEU B N 1
ATOM 717 C CA . LEU A 1 98 ? -9.592 -0.158 21.439 1.00 19.01 93 LEU B CA 1
ATOM 718 C C . LEU A 1 98 ? -9.392 1.263 21.917 1.00 19.26 93 LEU B C 1
ATOM 719 O O . LEU A 1 98 ? -8.262 1.581 22.351 1.00 20.64 93 LEU B O 1
ATOM 724 N N . LYS A 1 99 ? -10.425 2.081 21.829 1.00 19.35 94 LYS B N 1
ATOM 725 C CA . LYS A 1 99 ? -10.288 3.517 22.146 1.00 22.01 94 LYS B CA 1
ATOM 726 C C . LYS A 1 99 ? -10.027 3.677 23.654 1.00 24.83 94 LYS B C 1
ATOM 727 O O . LYS A 1 99 ? -9.100 4.431 23.996 1.00 24.27 94 LYS B O 1
ATOM 733 N N . VAL A 1 100 ? -10.755 2.932 24.490 1.00 20.77 95 VAL B N 1
ATOM 734 C CA . VAL A 1 100 ? -10.564 3.073 25.965 1.00 19.71 95 VAL B CA 1
ATOM 735 C C . VAL A 1 100 ? -9.264 2.400 26.374 1.00 21.20 95 VAL B C 1
ATOM 736 O O . VAL A 1 100 ? -8.623 2.856 27.349 1.00 22.17 95 VAL B O 1
ATOM 740 N N . SER A 1 101 ? -8.854 1.338 25.706 1.00 18.12 96 SER B N 1
ATOM 741 C CA . SER A 1 101 ? -7.636 0.575 26.075 1.00 19.46 96 SER B CA 1
ATOM 742 C C . SER A 1 101 ? -6.381 1.281 25.624 1.00 21.58 96 SER B C 1
ATOM 743 O O . SER A 1 101 ? -5.359 1.248 26.365 1.00 21.98 96 SER B O 1
ATOM 746 N N . PHE A 1 102 ? -6.367 1.843 24.408 1.00 19.06 97 PHE B N 1
ATOM 747 C CA . PHE A 1 102 ? -5.146 2.317 23.712 1.00 20.22 97 PHE B CA 1
ATOM 748 C C . PHE A 1 102 ? -5.442 3.680 23.116 1.00 21.19 97 PHE B C 1
ATOM 749 O O . PHE A 1 102 ? -5.400 3.882 21.910 1.00 20.33 97 PHE B O 1
ATOM 757 N N . PRO A 1 103 ? -5.811 4.680 23.910 1.00 21.13 98 PRO B N 1
ATOM 758 C CA . PRO A 1 103 ? -6.195 5.977 23.392 1.00 23.44 98 PRO B CA 1
ATOM 759 C C . PRO A 1 103 ? -5.046 6.681 22.661 1.00 26.39 98 PRO B C 1
ATOM 760 O O . PRO A 1 103 ? -3.886 6.547 23.010 1.00 26.09 98 PRO B O 1
ATOM 764 N N . CYS A 1 104 ? -5.432 7.492 21.703 1.00 24.51 99 CYS B N 1
ATOM 765 C CA . CYS A 1 104 ? -4.493 8.421 21.017 1.00 29.85 99 CYS B CA 1
ATOM 766 C C . CYS A 1 104 ? -4.385 9.721 21.843 1.00 33.24 99 CYS B C 1
ATOM 767 O O . CYS A 1 104 ? -5.376 10.070 22.482 1.00 37.22 99 CYS B O 1
ATOM 770 N N . GLU A 1 105 ? -3.281 10.452 21.673 1.00 39.38 100 GLU B N 1
ATOM 771 C CA . GLU A 1 105 ? -3.120 11.914 22.023 1.00 45.89 100 GLU B CA 1
ATOM 772 C C . GLU A 1 105 ? -4.227 12.404 22.954 1.00 51.36 100 GLU B C 1
ATOM 773 O O . GLU A 1 105 ? -5.000 13.276 22.547 1.00 58.72 100 GLU B O 1
ATOM 775 N N . GLU B 1 7 ? 7.882 0.559 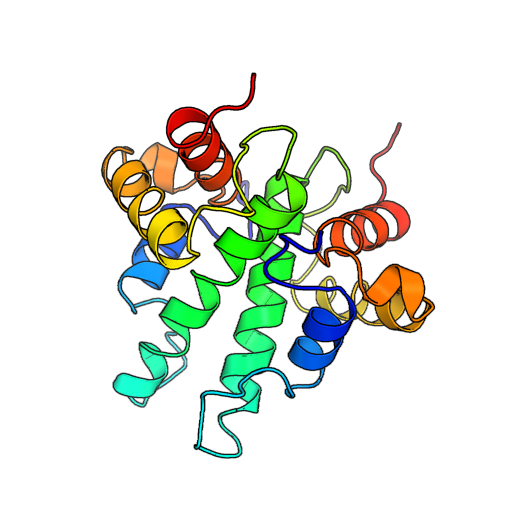9.476 1.00 55.01 2 GLU A N 1
ATOM 776 C CA . GLU B 1 7 ? 6.766 1.496 9.518 1.00 49.83 2 GLU A CA 1
ATOM 777 C C . GLU B 1 7 ? 5.451 0.736 9.211 1.00 36.89 2 GLU A C 1
ATOM 778 O O . GLU B 1 7 ? 4.414 1.268 9.533 1.00 38.51 2 GLU A O 1
ATOM 784 N N . ARG B 1 8 ? 5.472 -0.494 8.673 1.00 30.82 3 ARG A N 1
ATOM 785 C CA . ARG B 1 8 ? 4.224 -1.333 8.669 1.00 29.53 3 ARG A CA 1
ATOM 786 C C . ARG B 1 8 ? 3.817 -1.634 10.117 1.00 27.65 3 ARG A C 1
ATOM 787 O O . ARG B 1 8 ? 4.619 -2.241 10.849 1.00 28.05 3 ARG A O 1
ATOM 795 N N . THR B 1 9 ? 2.556 -1.350 10.493 1.00 24.43 4 THR A N 1
ATOM 796 C CA . THR B 1 9 ? 2.006 -1.711 11.807 1.00 23.65 4 THR A CA 1
ATOM 797 C C . THR B 1 9 ? 0.708 -2.508 11.632 1.00 22.80 4 THR A C 1
ATOM 798 O O . THR B 1 9 ? 0.157 -2.957 12.646 1.00 24.56 4 THR A O 1
ATOM 802 N N . TRP B 1 10 ? 0.216 -2.628 10.409 1.00 22.35 5 TRP A N 1
ATOM 803 C CA . TRP B 1 10 ? -1.101 -3.254 10.170 1.00 20.00 5 TRP A CA 1
ATOM 804 C C . TRP B 1 10 ? -1.003 -4.777 10.190 1.00 18.64 5 TRP A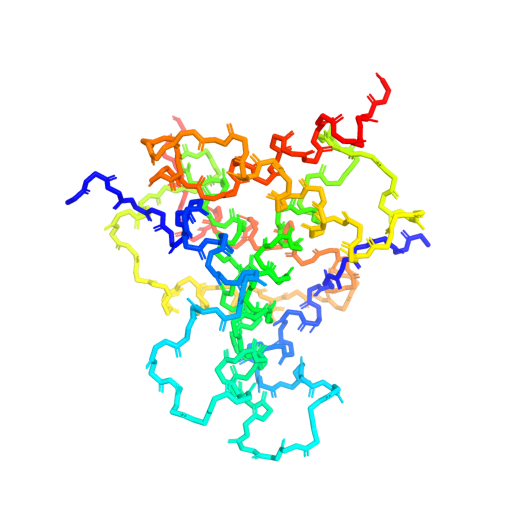 C 1
ATOM 805 O O . TRP B 1 10 ? 0.002 -5.415 9.771 1.00 19.19 5 TRP A O 1
ATOM 816 N N . ILE B 1 11 ? -2.080 -5.425 10.626 1.00 17.38 6 ILE A N 1
ATOM 817 C CA . ILE B 1 11 ? -2.172 -6.881 10.769 1.00 18.05 6 ILE A CA 1
ATOM 818 C C . ILE B 1 11 ? -2.313 -7.548 9.402 1.00 17.80 6 ILE A C 1
ATOM 819 O O . ILE B 1 11 ? -1.659 -8.572 9.194 1.00 19.29 6 ILE A O 1
ATOM 824 N N . PHE B 1 12 ? -3.172 -7.005 8.519 1.00 17.47 7 PHE A N 1
ATOM 825 C CA . PHE B 1 12 ? -3.268 -7.492 7.138 1.00 16.24 7 PHE A CA 1
ATOM 826 C C . PHE B 1 12 ? -2.902 -6.367 6.183 1.00 17.18 7 PHE A C 1
ATOM 827 O O . PHE B 1 12 ? -3.417 -5.267 6.251 1.00 16.98 7 PHE A O 1
ATOM 835 N N . SER B 1 13 ? -1.994 -6.654 5.254 1.00 17.75 8 SER A N 1
ATOM 836 C CA . SER B 1 13 ? -1.863 -5.839 4.040 1.00 17.28 8 SER A CA 1
ATOM 837 C C . SER B 1 13 ? -2.943 -6.223 3.027 1.00 15.16 8 SER A C 1
ATOM 838 O O . SER B 1 13 ? -3.483 -7.335 3.078 1.00 16.74 8 SER A O 1
ATOM 841 N N . GLY B 1 14 ? -3.131 -5.382 2.034 1.00 18.18 9 GLY A N 1
ATOM 842 C CA . GLY B 1 14 ? -4.000 -5.721 0.898 1.00 16.86 9 GLY A CA 1
ATOM 843 C C . GLY B 1 14 ? -3.575 -7.009 0.220 1.00 17.72 9 GLY A C 1
ATOM 844 O O . GLY B 1 14 ? -4.427 -7.836 -0.128 1.00 17.39 9 GLY A O 1
ATOM 845 N N . ALA B 1 15 ? -2.271 -7.210 0.031 1.00 18.74 10 ALA A N 1
ATOM 846 C CA . ALA B 1 15 ? -1.771 -8.431 -0.631 1.00 19.54 10 ALA A CA 1
ATOM 847 C C . ALA B 1 15 ? -2.149 -9.673 0.172 1.00 16.86 10 ALA A C 1
ATOM 848 O O . ALA B 1 15 ? -2.541 -10.676 -0.399 1.00 18.93 10 ALA A O 1
ATOM 850 N N . GLU B 1 16 ? -2.050 -9.580 1.495 1.00 17.68 11 GLU A N 1
ATOM 851 C CA . GLU B 1 16 ? -2.401 -10.703 2.378 1.00 17.53 11 GLU A CA 1
ATOM 852 C C . GLU B 1 16 ? -3.899 -10.956 2.367 1.00 17.17 11 GLU A C 1
ATOM 853 O O . GLU B 1 16 ? -4.319 -12.114 2.349 1.00 17.38 11 GLU A O 1
ATOM 859 N N . LEU B 1 17 ? -4.720 -9.908 2.342 1.00 16.74 12 LEU A N 1
ATOM 860 C CA . LEU B 1 17 ? -6.183 -10.136 2.260 1.00 16.40 12 LEU A CA 1
ATOM 861 C C . LEU B 1 17 ? -6.541 -10.827 0.937 1.00 17.20 12 LEU A C 1
ATOM 862 O O . LEU B 1 17 ? -7.389 -11.742 0.918 1.00 16.86 12 LEU A O 1
ATOM 867 N N . LYS B 1 18 ? -5.900 -10.409 -0.164 1.00 16.74 13 LYS A N 1
ATOM 868 C CA . LYS B 1 18 ? -6.135 -11.029 -1.475 1.00 16.79 13 LYS A CA 1
ATOM 869 C C . LYS B 1 18 ? -5.731 -12.517 -1.428 1.00 17.01 13 LYS A C 1
ATOM 870 O O . LYS B 1 18 ? -6.505 -13.369 -1.836 1.00 17.28 13 LYS A O 1
ATOM 876 N N . GLN B 1 19 ? -4.584 -12.808 -0.819 1.00 18.05 14 GLN A N 1
ATOM 877 C CA . GLN B 1 19 ? -4.138 -14.215 -0.624 1.00 17.76 14 GLN A CA 1
ATOM 878 C C . GLN B 1 19 ? -5.125 -14.982 0.242 1.00 17.14 14 GLN A C 1
ATOM 879 O O . GLN B 1 19 ? -5.439 -16.132 -0.086 1.00 17.87 14 GLN A O 1
ATOM 885 N N . ALA B 1 20 ? -5.660 -14.372 1.293 1.00 17.29 15 ALA A N 1
ATOM 886 C CA . ALA B 1 20 ? -6.653 -15.045 2.160 1.00 18.50 15 ALA A CA 1
ATOM 887 C C . ALA B 1 20 ? -7.871 -15.443 1.350 1.00 16.65 15 ALA A C 1
ATOM 888 O O . ALA B 1 20 ? -8.345 -16.594 1.461 1.00 18.34 15 ALA A O 1
ATOM 890 N N . ILE B 1 21 ? -8.390 -14.546 0.496 1.00 16.60 16 ILE A N 1
ATOM 891 C CA . ILE B 1 21 ? -9.563 -14.839 -0.350 1.00 16.83 16 ILE A CA 1
ATOM 892 C C . ILE B 1 21 ? -9.250 -16.027 -1.272 1.00 17.57 16 ILE A C 1
ATOM 893 O O . ILE B 1 21 ? -10.133 -16.866 -1.531 1.00 19.84 16 ILE A O 1
ATOM 898 N N . GLU B 1 22 ? -8.020 -16.085 -1.739 1.00 18.21 17 GLU A N 1
ATOM 899 C CA . GLU B 1 22 ? -7.556 -17.163 -2.644 1.00 19.94 17 GLU A CA 1
ATOM 900 C C . GLU B 1 22 ? -7.244 -18.446 -1.877 1.00 22.98 17 GLU A C 1
ATOM 901 O O . GLU B 1 22 ? -6.819 -19.428 -2.551 1.00 22.88 17 GLU A O 1
ATOM 907 N N . GLY B 1 23 ? -7.403 -18.471 -0.554 1.00 20.05 18 GLY A N 1
ATOM 908 C CA . GLY B 1 23 ? -7.150 -19.694 0.216 1.00 19.92 18 GLY A CA 1
ATOM 909 C C . GLY B 1 23 ? -5.693 -19.913 0.569 1.00 21.22 18 GLY A C 1
ATOM 910 O O . GLY B 1 23 ? -5.348 -21.016 1.024 1.00 21.67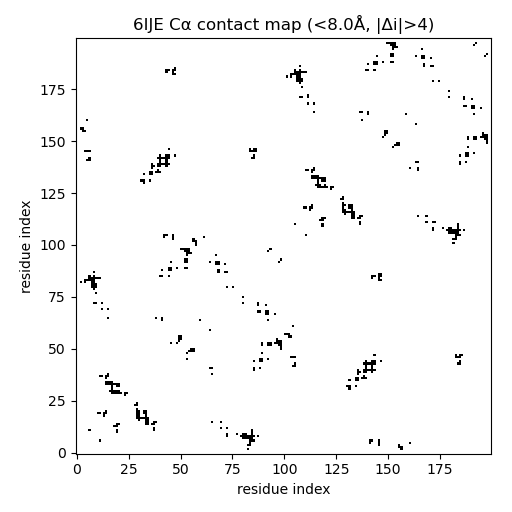 18 GLY A O 1
ATOM 911 N N . LYS B 1 24 ? -4.869 -18.894 0.481 1.00 19.25 19 LYS A N 1
ATOM 912 C CA . LYS B 1 24 ? -3.396 -19.005 0.655 1.00 20.49 19 LYS A CA 1
ATOM 913 C C . LYS B 1 24 ? -2.912 -18.415 1.971 1.00 26.70 19 LYS A C 1
ATOM 914 O O . LYS B 1 24 ? -1.658 -18.401 2.148 1.00 29.11 19 LYS A O 1
ATOM 920 N N . LEU B 1 25 ? -3.779 -17.982 2.900 1.00 21.36 20 LEU A N 1
ATOM 921 C CA . LEU B 1 25 ? -3.293 -17.273 4.099 1.00 22.64 20 LEU A CA 1
ATOM 922 C C . LEU B 1 25 ? -3.579 -18.082 5.371 1.00 24.65 20 LEU A C 1
ATOM 923 O O . LEU B 1 25 ? -3.967 -17.519 6.395 1.00 28.09 20 LEU A O 1
ATOM 928 N N . ALA B 1 26 ? -3.348 -19.366 5.339 1.00 29.77 21 ALA A N 1
ATOM 929 C CA . ALA B 1 26 ? -3.341 -20.144 6.597 1.00 31.28 21 ALA A CA 1
ATOM 930 C C . ALA B 1 26 ? -1.969 -20.779 6.719 1.00 40.94 21 ALA A C 1
ATOM 931 O O . ALA B 1 26 ? -1.893 -21.962 6.445 1.00 38.68 21 ALA A O 1
ATOM 933 N N . PRO B 1 27 ? -0.906 -19.966 6.897 1.00 46.07 22 PRO A N 1
ATOM 934 C CA . PRO B 1 27 ? 0.462 -20.481 6.952 1.00 50.06 22 PRO A CA 1
ATOM 935 C C . PRO B 1 27 ? 0.774 -21.356 8.178 1.00 49.85 22 PRO A C 1
ATOM 936 O O . PRO B 1 27 ? 1.624 -22.222 8.098 1.00 47.52 22 PRO A O 1
ATOM 940 N N . ASP B 1 28 ? 0.103 -21.133 9.298 1.00 53.93 23 ASP A N 1
ATOM 941 C CA . ASP B 1 28 ? 0.375 -21.909 10.543 1.00 55.59 23 ASP A CA 1
ATOM 942 C C . ASP B 1 28 ? -0.577 -23.117 10.607 1.00 54.12 23 ASP A C 1
ATOM 943 O O . ASP B 1 28 ? -0.666 -23.731 11.682 1.00 53.34 23 ASP A O 1
ATOM 948 N N . VAL B 1 29 ? -1.232 -23.469 9.488 1.00 47.49 24 VAL A N 1
ATOM 949 C CA . VAL B 1 29 ? -2.126 -24.663 9.414 1.00 42.44 24 VAL A CA 1
ATOM 950 C C . VAL B 1 29 ? -1.434 -25.697 8.550 1.00 39.52 24 VAL A C 1
ATOM 951 O O . VAL B 1 29 ? -1.105 -25.370 7.418 1.00 41.82 24 VAL A O 1
ATOM 955 N N . SER B 1 30 ? -1.161 -26.890 9.086 1.00 33.43 25 SER A N 1
ATOM 956 C CA . SER B 1 30 ? -0.371 -27.905 8.337 1.00 42.62 25 SER A CA 1
ATOM 957 C C . SER B 1 30 ? -1.304 -28.787 7.488 1.00 45.40 25 SER A C 1
ATOM 958 O O . SER B 1 30 ? -0.914 -29.163 6.393 1.00 61.81 25 SER A O 1
ATOM 961 N N . ASP B 1 31 ? -2.543 -28.954 7.945 1.00 50.09 26 ASP A N 1
ATOM 962 C CA . ASP B 1 31 ? -3.643 -29.658 7.248 1.00 53.95 26 ASP A CA 1
ATOM 963 C C . ASP B 1 31 ? -3.794 -29.039 5.851 1.00 72.02 26 ASP A C 1
ATOM 964 O O . ASP B 1 31 ? -3.767 -27.808 5.650 1.00 45.27 26 ASP A O 1
ATOM 969 N N . PRO B 1 32 ? -3.912 -29.888 4.802 1.00 78.04 27 PRO A N 1
ATOM 970 C CA . PRO B 1 32 ? -4.290 -29.432 3.463 1.00 81.48 27 PRO A CA 1
ATOM 971 C C . PRO B 1 32 ? -5.816 -29.573 3.284 1.00 84.44 27 PRO A C 1
ATOM 972 O O . PRO B 1 32 ? -6.445 -30.302 4.035 1.00 84.68 27 PRO A O 1
ATOM 976 N N . GLU B 1 33 ? -6.391 -28.871 2.312 1.00 86.08 28 GLU A N 1
ATOM 977 C CA . GLU B 1 33 ? -7.862 -28.858 2.097 1.00 85.32 28 GLU A CA 1
ATOM 978 C C . GLU B 1 33 ? -8.563 -28.584 3.438 1.00 80.32 28 GLU A C 1
ATOM 979 O O . GLU B 1 33 ? -9.699 -28.993 3.584 1.00 81.47 28 GLU A O 1
ATOM 981 N N . MET B 1 34 ? -7.881 -27.990 4.421 1.00 75.91 29 MET A N 1
ATOM 982 C CA . MET B 1 34 ? -8.517 -27.191 5.497 1.00 68.83 29 MET A CA 1
ATOM 983 C C . MET B 1 34 ? -7.675 -25.932 5.740 1.00 61.44 29 MET A C 1
AT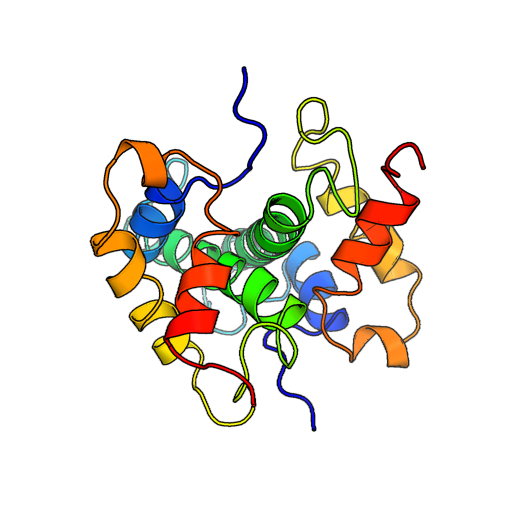OM 984 O O . MET B 1 34 ? -8.112 -25.049 6.542 1.00 53.92 29 MET A O 1
ATOM 989 N N . ARG B 1 35 ? -6.571 -25.758 5.004 1.00 51.05 30 ARG A N 1
ATOM 990 C CA . ARG B 1 35 ? -5.937 -24.420 4.875 1.00 49.90 30 ARG A CA 1
ATOM 991 C C . ARG B 1 35 ? -6.987 -23.462 4.302 1.00 39.11 30 ARG A C 1
ATOM 992 O O . ARG B 1 35 ? -7.058 -22.337 4.781 1.00 34.58 30 ARG A O 1
ATOM 1000 N N . ARG B 1 36 ? -7.729 -23.941 3.301 1.00 37.70 31 ARG A N 1
ATOM 1001 C CA . ARG B 1 36 ? -8.647 -23.141 2.469 1.00 40.98 31 ARG A CA 1
ATOM 1002 C C . ARG B 1 36 ? -9.741 -22.597 3.384 1.00 38.18 31 ARG A C 1
ATOM 1003 O O . ARG B 1 36 ? -10.028 -21.377 3.327 1.00 30.70 31 ARG A O 1
ATOM 1011 N N . LEU B 1 37 ? -10.336 -23.457 4.202 1.00 34.78 32 LEU A N 1
ATOM 1012 C CA . LEU B 1 37 ? -11.434 -23.054 5.106 1.00 36.35 32 LEU A CA 1
ATOM 1013 C C . LEU B 1 37 ? -10.965 -21.951 6.061 1.00 30.53 32 LEU A C 1
ATOM 1014 O O . LEU B 1 37 ? -11.697 -20.944 6.186 1.00 28.07 32 LEU A O 1
ATOM 1019 N N . VAL B 1 38 ? -9.813 -22.113 6.703 1.00 28.82 33 VAL A N 1
ATOM 1020 C CA . VAL B 1 38 ? -9.312 -21.126 7.687 1.00 24.56 33 VAL A CA 1
ATOM 1021 C C . VAL B 1 38 ? -8.991 -19.826 6.932 1.00 22.32 33 VAL A C 1
ATOM 1022 O O . VAL B 1 38 ? -9.259 -18.732 7.423 1.00 23.04 33 VAL A O 1
ATOM 1026 N N . SER B 1 39 ? -8.340 -19.957 5.773 1.00 23.25 34 SER A N 1
ATOM 1027 C CA . SER B 1 39 ? -7.879 -18.805 4.988 1.00 20.00 34 SER A CA 1
ATOM 1028 C C . SER B 1 39 ? -9.091 -17.925 4.617 1.00 19.44 34 SER A C 1
ATOM 1029 O O . SER B 1 39 ? -9.063 -16.688 4.810 1.00 18.68 34 SER A O 1
ATOM 1032 N N . VAL B 1 40 ? -10.119 -18.526 4.033 1.00 20.49 35 VAL A N 1
ATOM 1033 C CA . VAL B 1 40 ? -11.284 -17.732 3.571 1.00 20.37 35 VAL A CA 1
ATOM 1034 C C . VAL B 1 40 ? -12.074 -17.268 4.798 1.00 19.02 35 VAL A C 1
ATOM 1035 O O . VAL B 1 40 ? -12.719 -16.196 4.732 1.00 20.96 35 VAL A O 1
ATOM 1039 N N . ALA B 1 41 ? -12.050 -17.990 5.911 1.00 19.70 36 ALA A N 1
ATOM 1040 C CA . ALA B 1 41 ? -12.702 -17.512 7.166 1.00 20.55 36 ALA A CA 1
ATOM 1041 C C . ALA B 1 41 ? -12.031 -16.220 7.596 1.00 19.63 36 ALA A C 1
ATOM 1042 O O . ALA B 1 41 ? -12.700 -15.264 7.981 1.00 19.52 36 ALA A O 1
ATOM 1044 N N . LYS B 1 42 ? -10.704 -16.099 7.462 1.00 18.22 37 LYS A N 1
ATOM 1045 C CA . LYS B 1 42 ? -10.003 -14.857 7.815 1.00 17.15 37 LYS A CA 1
ATOM 1046 C C . LYS B 1 42 ? -10.439 -13.744 6.874 1.00 17.26 37 LYS A C 1
ATOM 1047 O O . LYS B 1 42 ? -10.680 -12.615 7.336 1.00 17.46 37 LYS A O 1
ATOM 1053 N N . SER B 1 43 ? -10.488 -14.006 5.568 1.00 15.87 38 SER A N 1
ATOM 1054 C CA . SER B 1 43 ? -10.819 -12.912 4.651 1.00 15.57 38 SER A CA 1
ATOM 1055 C C . SER B 1 43 ? -12.245 -12.450 4.903 1.00 17.36 38 SER A C 1
ATOM 1056 O O . SER B 1 43 ? -12.517 -11.232 4.916 1.00 15.91 38 SER A O 1
ATOM 1059 N N . SER B 1 44 ? -13.164 -13.386 5.063 1.00 15.67 39 SER A N 1
ATOM 1060 C CA . SER B 1 44 ? -14.591 -13.040 5.258 1.00 16.56 39 SER A CA 1
ATOM 1061 C C . SER B 1 44 ? -14.726 -12.207 6.533 1.00 16.82 39 SER A C 1
ATOM 1062 O O . SER B 1 44 ? -15.493 -11.181 6.533 1.00 16.38 39 SER A O 1
ATOM 1065 N N . ALA B 1 45 ? -14.028 -12.618 7.589 1.00 16.44 40 ALA A N 1
ATOM 1066 C CA . ALA B 1 45 ? -14.201 -11.936 8.887 1.00 16.30 40 ALA A CA 1
ATOM 1067 C C . ALA B 1 45 ? -13.532 -10.549 8.876 1.00 15.08 40 ALA A C 1
ATOM 1068 O O . ALA B 1 45 ? -14.091 -9.585 9.442 1.00 14.93 40 ALA A O 1
ATOM 1070 N N . TYR B 1 46 ? -12.369 -10.419 8.221 1.00 14.68 41 TYR A N 1
ATOM 1071 C CA . TYR B 1 46 ? -11.672 -9.116 8.126 1.00 15.65 41 TYR A CA 1
ATOM 1072 C C . TYR B 1 46 ? -12.597 -8.146 7.399 1.00 13.78 41 TYR A C 1
ATOM 1073 O O . TYR B 1 46 ? -12.799 -6.992 7.815 1.00 15.30 41 TYR A O 1
ATOM 1082 N N . ILE B 1 47 ? -13.108 -8.575 6.240 1.00 14.07 42 ILE A N 1
ATOM 1083 C CA . ILE B 1 47 ? -14.012 -7.739 5.432 1.00 15.00 42 ILE A CA 1
ATOM 1084 C C . ILE B 1 47 ? -15.242 -7.369 6.282 1.00 15.09 42 ILE A C 1
ATOM 1085 O O . ILE B 1 47 ? -15.646 -6.209 6.243 1.00 15.06 42 ILE A O 1
ATOM 1090 N N . ALA B 1 48 ? -15.794 -8.341 7.015 1.00 15.36 43 ALA A N 1
ATOM 1091 C CA . ALA B 1 48 ? -16.977 -8.106 7.855 1.00 14.64 43 ALA A CA 1
ATOM 1092 C C . ALA B 1 48 ? -16.693 -7.017 8.892 1.00 15.36 43 ALA A C 1
ATOM 1093 O O . ALA B 1 48 ? -17.564 -6.197 9.164 1.00 15.49 43 ALA A O 1
ATOM 1095 N N . GLY B 1 49 ? -15.515 -7.038 9.505 1.00 15.54 44 GLY A N 1
ATOM 1096 C CA . GLY B 1 49 ? -15.175 -6.005 10.491 1.00 15.73 44 GLY A CA 1
ATOM 1097 C C . GLY B 1 49 ? -15.272 -4.616 9.905 1.00 15.28 44 GLY A C 1
ATOM 1098 O O . GLY B 1 49 ? -15.884 -3.699 10.446 1.00 15.18 44 GLY A O 1
ATOM 1099 N N . VAL B 1 50 ? -14.652 -4.439 8.750 1.00 14.42 45 VAL A N 1
ATOM 1100 C CA . VAL B 1 50 ? -14.677 -3.141 8.051 1.00 15.38 45 VAL A CA 1
ATOM 1101 C C . VAL B 1 50 ? -16.100 -2.825 7.594 1.00 15.63 45 VAL A C 1
ATOM 1102 O O . VAL B 1 50 ? -16.584 -1.679 7.776 1.00 16.79 45 VAL A O 1
ATOM 1106 N N . ALA B 1 51 ? -16.784 -3.794 6.987 1.00 15.09 46 ALA A N 1
ATOM 1107 C CA . ALA B 1 51 ? -18.126 -3.540 6.430 1.00 15.26 46 ALA A CA 1
ATOM 1108 C C . ALA B 1 51 ? -19.095 -3.146 7.560 1.00 15.31 46 ALA A C 1
ATOM 1109 O O . ALA B 1 51 ? -19.823 -2.160 7.443 1.00 15.20 46 ALA A O 1
ATOM 1111 N N . ASP B 1 52 ? -19.089 -3.903 8.642 1.00 15.80 47 ASP A N 1
ATOM 1112 C CA . ASP B 1 52 ? -19.993 -3.633 9.795 1.00 15.24 47 ASP A CA 1
ATOM 1113 C C . ASP B 1 52 ? -19.684 -2.242 10.329 1.00 15.21 47 ASP A C 1
ATOM 1114 O O . ASP B 1 52 ? -20.633 -1.463 10.592 1.00 16.78 47 ASP A O 1
ATOM 1119 N N . LEU B 1 53 ? -18.419 -1.903 10.512 1.00 16.47 48 LEU A N 1
ATOM 1120 C CA . LEU B 1 53 ? -18.068 -0.617 11.174 1.00 16.52 48 LEU A CA 1
ATOM 1121 C C . LEU B 1 53 ? -18.545 0.558 10.328 1.00 16.01 48 LEU A C 1
ATOM 1122 O O . LEU B 1 53 ? -19.014 1.564 10.903 1.00 18.97 48 LEU A O 1
ATOM 1127 N N . THR B 1 54 ? -18.411 0.474 9.007 1.00 15.33 49 THR A N 1
ATOM 1128 C CA . THR B 1 54 ? -18.563 1.595 8.074 1.00 15.84 49 THR A CA 1
ATOM 1129 C C . THR B 1 54 ? -19.965 1.628 7.477 1.00 16.89 49 THR A C 1
ATOM 1130 O O . THR B 1 54 ? -20.256 2.549 6.727 1.00 18.07 49 THR A O 1
ATOM 1134 N N . SER B 1 55 ? -20.806 0.635 7.765 1.00 16.39 50 SER A N 1
ATOM 1135 C CA . SER B 1 55 ? -22.167 0.505 7.194 1.00 17.05 50 SER A CA 1
ATOM 1136 C C . SER B 1 55 ? -22.977 1.777 7.495 1.00 18.07 50 SER A C 1
ATOM 1137 O O . SER B 1 55 ? -23.045 2.175 8.686 1.00 20.52 50 SER A O 1
ATOM 1140 N N . GLY B 1 56 ? -23.582 2.347 6.481 1.00 18.73 51 GLY A N 1
ATOM 1141 C CA . GLY B 1 56 ? -24.427 3.551 6.603 1.00 21.14 51 GLY A CA 1
ATOM 1142 C C . GLY B 1 56 ? -23.647 4.820 6.593 1.00 25.03 51 GLY A C 1
ATOM 1143 O O . GLY B 1 56 ? -24.250 5.891 6.565 1.00 26.38 51 GLY A O 1
ATOM 1144 N N . SER B 1 57 ? -22.327 4.772 6.581 1.00 21.87 52 SER A N 1
ATOM 1145 C CA . SER B 1 57 ? -21.455 5.968 6.586 1.00 23.84 52 SER A CA 1
ATOM 1146 C C . SER B 1 57 ? -20.641 5.986 5.293 1.00 23.53 52 SER A C 1
ATOM 1147 O O . SER B 1 57 ? -20.820 6.890 4.490 1.00 26.60 52 SER A O 1
ATOM 1150 N N . ASP B 1 58 ? -19.771 5.002 5.079 1.00 20.40 53 ASP A N 1
ATOM 1151 C CA . ASP B 1 58 ? -18.938 4.967 3.861 1.00 20.00 53 ASP A CA 1
ATOM 1152 C C . ASP B 1 58 ? -19.618 4.208 2.733 1.00 18.86 53 ASP A C 1
ATOM 1153 O O . ASP B 1 58 ? -19.268 4.421 1.581 1.00 19.68 53 ASP A O 1
ATOM 1158 N N . TRP B 1 59 ? -20.464 3.252 3.072 1.00 18.04 54 TRP A N 1
ATOM 1159 C CA . TRP B 1 59 ? -21.214 2.448 2.081 1.00 18.10 54 TRP A CA 1
ATOM 1160 C C . TRP B 1 59 ? -22.603 2.202 2.633 1.00 18.85 54 TRP A C 1
ATOM 1161 O O . TRP B 1 59 ? -22.798 2.302 3.849 1.00 18.81 54 TRP A O 1
ATOM 1172 N N . CYS B 1 60 ? -23.552 1.919 1.752 1.00 19.01 55 CYS A N 1
ATOM 1173 C CA . CYS B 1 60 ? -24.974 1.811 2.127 1.00 20.34 55 CYS A CA 1
ATOM 1174 C C . CYS B 1 60 ? -25.556 0.569 1.462 1.00 20.29 55 CYS A C 1
ATOM 1175 O O . CYS B 1 60 ? -25.104 0.222 0.362 1.00 24.10 55 CYS A O 1
ATOM 1178 N N . GLY B 1 61 ? -26.562 0.007 2.119 1.00 24.43 56 GLY A N 1
ATOM 1179 C CA . GLY B 1 61 ? -27.376 -1.109 1.607 1.00 25.35 56 GLY A CA 1
ATOM 1180 C C . GLY B 1 61 ? -27.034 -2.436 2.243 1.00 27.01 56 GLY A C 1
ATOM 1181 O O . GLY B 1 61 ? -27.419 -3.446 1.689 1.00 27.56 56 GLY A O 1
ATOM 1182 N N . ALA B 1 62 ? -26.397 -2.442 3.416 1.00 22.95 57 ALA A N 1
ATOM 1183 C CA . ALA B 1 62 ? -26.044 -3.665 4.148 1.00 23.42 57 ALA A CA 1
ATOM 1184 C C . ALA B 1 62 ? -27.209 -4.649 4.174 1.00 30.98 57 ALA A C 1
ATOM 1185 O O . ALA B 1 62 ? -26.973 -5.853 3.877 1.00 37.42 57 ALA A O 1
ATOM 1187 N N . GLY B 1 63 ? -28.424 -4.187 4.411 1.00 29.72 58 GLY A N 1
ATOM 1188 C CA . GLY B 1 63 ? -29.528 -5.187 4.497 1.00 28.50 58 GLY A CA 1
ATOM 1189 C C . GLY B 1 63 ? -29.852 -5.893 3.182 1.00 27.28 58 GLY A C 1
ATOM 1190 O O . GLY B 1 63 ? -30.623 -6.866 3.219 1.00 27.07 58 GLY A O 1
ATOM 1191 N N . ALA B 1 64 ? -29.318 -5.465 2.045 1.00 25.26 59 ALA A N 1
ATOM 1192 C CA . ALA B 1 64 ? -29.703 -6.033 0.733 1.00 23.38 59 ALA A CA 1
ATOM 1193 C C . ALA B 1 64 ? -28.486 -6.621 0.019 1.00 19.20 59 ALA A C 1
ATOM 1194 O O . ALA B 1 64 ? -28.512 -6.708 -1.229 1.00 22.89 59 ALA A O 1
ATOM 1196 N N . VAL B 1 65 ? -27.427 -6.948 0.734 1.00 21.44 60 VAL A N 1
ATOM 1197 C CA . VAL B 1 65 ? -26.168 -7.462 0.136 1.00 22.47 60 VAL A CA 1
ATOM 1198 C C . VAL B 1 65 ? -25.757 -8.718 0.903 1.00 22.65 60 VAL A C 1
ATOM 1199 O O . VAL B 1 65 ? -25.774 -8.710 2.127 1.00 28.05 60 VAL A O 1
ATOM 1203 N N . ALA B 1 66 ? -25.536 -9.809 0.192 1.00 21.91 61 ALA A N 1
ATOM 1204 C CA . ALA B 1 66 ? -25.082 -11.083 0.753 1.00 23.86 61 ALA A CA 1
ATOM 1205 C C . ALA B 1 66 ? -23.581 -10.987 1.023 1.00 23.08 61 ALA A C 1
ATOM 1206 O O . ALA B 1 66 ? -22.884 -10.328 0.260 1.00 20.55 61 ALA A O 1
ATOM 1208 N N . PRO B 1 67 ? -23.062 -11.662 2.050 1.00 22.94 62 PRO A N 1
ATOM 1209 C CA . PRO B 1 67 ? -21.615 -11.647 2.311 1.00 23.10 62 PRO A CA 1
ATOM 1210 C C . PRO B 1 67 ? -20.774 -11.994 1.094 1.00 23.89 62 PRO A C 1
ATOM 1211 O O . PRO B 1 67 ? -19.713 -11.289 0.914 1.00 25.52 62 PRO A O 1
ATOM 1215 N N . HIS B 1 68 ? -21.145 -12.998 0.302 1.00 24.59 63 HIS A N 1
ATOM 1216 C CA . HIS B 1 68 ? -20.339 -13.461 -0.863 1.00 28.26 63 HIS A CA 1
ATOM 1217 C C . HIS B 1 68 ? -20.144 -12.270 -1.828 1.00 29.12 63 HIS A C 1
ATOM 1218 O O . HIS B 1 68 ? -19.052 -12.145 -2.427 1.00 26.19 63 HIS A O 1
ATOM 1225 N N A GLU B 1 69 ? -21.160 -11.401 -1.956 0.55 23.95 64 GLU A N 1
ATOM 1226 N N B GLU B 1 69 ? -21.173 -11.424 -1.996 0.45 24.38 64 GLU A N 1
ATOM 1227 C CA A GLU B 1 69 ? -21.101 -10.229 -2.865 0.55 22.60 64 GLU A CA 1
ATOM 1228 C CA B GLU B 1 69 ? -21.120 -10.244 -2.893 0.45 23.27 64 GLU A CA 1
ATOM 1229 C C A GLU B 1 69 ? -20.027 -9.267 -2.359 0.55 21.19 64 GLU A C 1
ATOM 1230 C C B GLU B 1 69 ? -20.038 -9.286 -2.370 0.45 21.57 64 GLU A C 1
ATOM 1231 O O A GLU B 1 69 ? -19.290 -8.680 -3.155 0.55 21.58 64 GLU A O 1
ATOM 1232 O O B GLU B 1 69 ? -19.285 -8.787 -3.177 0.45 21.76 64 GLU A O 1
ATOM 1243 N N . LEU B 1 70 ? -19.893 -9.103 -1.047 1.00 22.86 65 LEU A N 1
ATOM 1244 C CA . LEU B 1 70 ? -18.850 -8.218 -0.495 1.00 20.95 65 LEU A CA 1
ATOM 1245 C C . LEU B 1 70 ? -17.480 -8.786 -0.878 1.00 21.15 65 LEU A C 1
ATOM 1246 O O . LEU B 1 70 ? -16.608 -8.015 -1.289 1.00 19.85 65 LEU A O 1
ATOM 1251 N N . THR B 1 71 ? -17.260 -10.072 -0.669 1.00 19.73 66 THR A N 1
ATOM 1252 C CA . THR B 1 71 ? -15.959 -10.690 -1.015 1.00 19.09 66 THR A CA 1
ATOM 1253 C C . THR B 1 71 ? -15.682 -10.476 -2.493 1.00 20.34 66 THR A C 1
ATOM 1254 O O . THR B 1 71 ? -14.535 -10.148 -2.843 1.00 20.00 66 THR A O 1
ATOM 1258 N N . ASP B 1 72 ? -16.689 -10.688 -3.331 1.00 20.16 67 ASP A N 1
ATOM 1259 C CA . ASP B 1 72 ? -16.467 -10.568 -4.796 1.00 20.84 67 ASP A CA 1
ATOM 1260 C C . ASP B 1 72 ? -16.051 -9.141 -5.138 1.00 18.01 67 ASP A C 1
ATOM 1261 O O . ASP B 1 72 ? -15.103 -8.962 -5.923 1.00 19.19 67 ASP A O 1
ATOM 1266 N N . ARG B 1 73 ? -16.715 -8.120 -4.582 1.00 17.83 68 ARG A N 1
ATOM 1267 C CA . ARG B 1 73 ? -16.377 -6.738 -4.927 1.00 21.06 68 ARG A CA 1
ATOM 1268 C C . ARG B 1 73 ? -14.964 -6.423 -4.440 1.00 17.88 68 ARG A C 1
ATOM 1269 O O . ARG B 1 73 ? -14.172 -5.782 -5.138 1.00 19.07 68 ARG A O 1
ATOM 1277 N N . ILE B 1 74 ? -14.631 -6.844 -3.211 1.00 17.83 69 ILE A N 1
ATOM 1278 C CA A ILE B 1 74 ? -13.305 -6.557 -2.612 0.59 17.75 69 ILE A CA 1
ATOM 1279 C CA B ILE B 1 74 ? -13.305 -6.530 -2.642 0.41 17.46 69 ILE A CA 1
ATOM 1280 C C . ILE B 1 74 ? -12.229 -7.256 -3.458 1.00 16.24 69 ILE A C 1
ATOM 1281 O O . ILE B 1 74 ? -11.198 -6.646 -3.724 1.00 17.05 69 ILE A O 1
ATOM 1290 N N . TYR B 1 75 ? -12.475 -8.489 -3.852 1.00 16.93 70 TYR A N 1
ATOM 1291 C CA . TYR B 1 75 ? -11.456 -9.260 -4.611 1.00 17.62 70 TYR A CA 1
ATOM 1292 C C . TYR B 1 75 ? -11.211 -8.547 -5.939 1.00 18.02 70 TYR A C 1
ATOM 1293 O O . TYR B 1 75 ? -10.053 -8.427 -6.367 1.00 19.06 70 TYR A O 1
ATOM 1302 N N . THR B 1 76 ? -12.271 -8.141 -6.611 1.00 17.90 71 THR A N 1
ATOM 1303 C CA . THR B 1 76 ? -12.153 -7.399 -7.892 1.00 18.65 71 THR A CA 1
ATOM 1304 C C . THR B 1 76 ? -11.297 -6.155 -7.654 1.00 18.25 71 THR A C 1
ATOM 1305 O O . THR B 1 76 ? -10.325 -5.902 -8.417 1.00 18.79 71 THR A O 1
ATOM 1309 N N . TYR B 1 77 ? -11.628 -5.380 -6.630 1.00 18.12 72 TYR A N 1
ATOM 1310 C CA . TYR B 1 77 ? -10.902 -4.159 -6.317 1.00 17.35 72 TYR A CA 1
ATOM 1311 C C . TYR B 1 77 ? -9.426 -4.444 -6.008 1.00 19.36 72 TYR A C 1
ATOM 1312 O O . TYR B 1 77 ? -8.532 -3.734 -6.474 1.00 20.65 72 TYR A O 1
ATOM 1321 N N . LEU B 1 78 ? -9.133 -5.442 -5.168 1.00 19.68 73 LEU A N 1
ATOM 1322 C CA . LEU B 1 78 ? -7.724 -5.734 -4.840 1.00 19.24 73 LEU A CA 1
ATOM 1323 C C . LEU B 1 78 ? -6.947 -6.147 -6.108 1.00 18.61 73 LEU A C 1
ATOM 1324 O O . LEU B 1 78 ? -5.757 -5.810 -6.204 1.00 20.84 73 LEU A O 1
ATOM 1329 N N . GLY B 1 79 ? -7.617 -6.809 -7.019 1.00 18.91 74 GLY A N 1
ATOM 1330 C CA . GLY B 1 79 ? -7.034 -7.218 -8.313 1.00 22.09 74 GLY A CA 1
ATOM 1331 C C . GLY B 1 79 ? -6.687 -5.997 -9.145 1.00 22.57 74 GLY A C 1
ATOM 1332 O O . GLY B 1 79 ? -5.855 -6.152 -10.048 1.00 25.79 74 GLY A O 1
ATOM 1333 N N . ASP B 1 80 ? -7.309 -4.854 -8.881 1.00 24.12 75 ASP A N 1
ATOM 1334 C CA . ASP B 1 80 ? -7.071 -3.558 -9.585 1.00 23.45 75 ASP A CA 1
ATOM 1335 C C . ASP B 1 80 ? -5.865 -2.818 -9.023 1.00 27.65 75 ASP A C 1
ATOM 1336 O O . ASP B 1 80 ? -5.461 -1.801 -9.593 1.00 29.06 75 ASP A O 1
ATOM 1341 N N . MET B 1 81 ? -5.369 -3.197 -7.849 1.00 23.43 76 MET A N 1
ATOM 1342 C CA A MET B 1 81 ? -4.388 -2.362 -7.120 0.65 24.66 76 MET A CA 1
ATOM 1343 C CA B MET B 1 81 ? -4.387 -2.366 -7.109 0.35 24.69 76 MET A CA 1
ATOM 1344 C C . MET B 1 81 ? -2.960 -2.734 -7.509 1.00 23.71 76 MET A C 1
ATOM 1345 O O . MET B 1 81 ? -2.581 -3.902 -7.624 1.00 24.92 76 MET A O 1
ATOM 1354 N N . PRO B 1 82 ? -2.080 -1.743 -7.697 1.00 27.25 77 PRO A N 1
ATOM 1355 C CA . PRO B 1 82 ? -0.677 -2.065 -7.917 1.00 29.94 77 PRO A CA 1
ATOM 1356 C C . PRO B 1 82 ? -0.038 -2.476 -6.584 1.00 30.41 77 PRO A C 1
ATOM 1357 O O . PRO B 1 82 ? -0.622 -2.260 -5.498 1.00 28.03 77 PRO A O 1
ATOM 1361 N N . ALA B 1 83 ? 1.127 -3.094 -6.699 1.00 30.97 78 ALA A N 1
ATOM 1362 C CA . ALA B 1 83 ? 1.894 -3.658 -5.568 1.00 31.67 78 ALA A CA 1
ATOM 1363 C C . ALA B 1 83 ? 2.061 -2.632 -4.447 1.00 31.07 78 ALA A C 1
ATOM 1364 O O . ALA B 1 83 ? 1.886 -3.020 -3.272 1.00 27.76 78 ALA A O 1
ATOM 1366 N N . GLU B 1 84 ? 2.312 -1.357 -4.752 1.00 34.22 79 GLU A N 1
ATOM 1367 C CA . GLU B 1 84 ? 2.585 -0.378 -3.670 1.00 39.95 79 GLU A CA 1
ATOM 1368 C C . GLU B 1 84 ? 1.333 -0.191 -2.816 1.00 34.46 79 GLU A C 1
ATOM 1369 O O . GLU B 1 84 ? 1.492 -0.156 -1.565 1.00 35.15 79 GLU A O 1
ATOM 1375 N N . LYS B 1 85 ? 0.145 -0.121 -3.417 1.00 32.04 80 LYS A N 1
ATOM 1376 C CA . LYS B 1 85 ? -1.121 0.025 -2.663 1.00 31.83 80 LYS A CA 1
ATOM 1377 C C . LYS B 1 85 ? -1.366 -1.295 -1.895 1.00 28.83 80 LYS A C 1
ATOM 1378 O O . LYS B 1 85 ? -1.870 -1.272 -0.748 1.00 26.78 80 LYS A O 1
ATOM 1384 N N . LEU B 1 86 ? -1.075 -2.448 -2.487 1.00 22.21 81 LEU A N 1
ATOM 1385 C CA . LEU B 1 86 ? -1.397 -3.748 -1.820 1.00 20.49 81 LEU A CA 1
ATOM 1386 C C . LEU B 1 86 ? -0.479 -3.950 -0.618 1.00 22.34 81 LEU A C 1
ATOM 1387 O O . LEU B 1 86 ? -0.783 -4.783 0.240 1.00 22.79 81 LEU A O 1
ATOM 1392 N N . ASP B 1 87 ? 0.640 -3.217 -0.524 1.00 22.10 82 ASP A N 1
ATOM 1393 C CA . ASP B 1 87 ? 1.493 -3.369 0.681 1.00 23.81 82 ASP A CA 1
ATOM 1394 C C . ASP B 1 87 ? 0.930 -2.593 1.864 1.00 23.23 82 ASP A C 1
ATOM 1395 O O . ASP B 1 87 ? 1.357 -2.893 3.018 1.00 25.95 82 ASP A O 1
ATOM 1400 N N . GLU B 1 88 ? 0.015 -1.688 1.616 1.00 21.69 83 GLU A N 1
ATOM 1401 C CA . GLU B 1 88 ? -0.601 -0.846 2.677 1.00 25.37 83 GLU A CA 1
ATOM 1402 C C . GLU B 1 88 ? -1.680 -1.692 3.391 1.00 20.30 83 GLU A C 1
ATOM 1403 O O . GLU B 1 88 ? -1.974 -2.831 2.994 1.00 19.09 83 GLU A O 1
ATOM 1409 N N . GLN B 1 89 ? -2.215 -1.117 4.441 1.00 19.48 84 GLN A N 1
ATOM 1410 C CA . GLN B 1 89 ? -3.251 -1.811 5.239 1.00 18.84 84 GLN A CA 1
ATOM 1411 C C . GLN B 1 89 ? -4.409 -2.252 4.319 1.00 17.57 84 GLN A C 1
ATOM 1412 O O . GLN B 1 89 ? -4.892 -1.457 3.474 1.00 18.30 84 GLN A O 1
ATOM 1418 N N . ALA B 1 90 ? -4.903 -3.459 4.567 1.00 16.53 85 ALA A N 1
ATOM 1419 C CA . ALA B 1 90 ? -6.035 -3.992 3.789 1.00 15.84 85 ALA A CA 1
ATOM 1420 C C . ALA B 1 90 ? -7.339 -3.229 4.093 1.00 16.11 85 ALA A C 1
ATOM 1421 O O . ALA B 1 90 ? -8.199 -3.081 3.205 1.00 16.71 85 ALA A O 1
ATOM 1423 N N . ALA B 1 91 ? -7.560 -2.810 5.340 1.00 14.79 86 ALA A N 1
ATOM 1424 C CA . ALA B 1 91 ? -8.897 -2.324 5.741 1.00 15.34 86 ALA A CA 1
ATOM 1425 C C . ALA B 1 91 ? -9.289 -1.081 4.942 1.00 15.79 86 ALA A C 1
ATOM 1426 O O . ALA B 1 91 ? -10.449 -0.961 4.510 1.00 17.09 86 ALA A O 1
ATOM 1428 N N . THR B 1 92 ? -8.364 -0.146 4.721 1.00 16.37 87 THR A N 1
ATOM 1429 C CA A THR B 1 92 ? -8.729 1.070 3.952 0.41 16.64 87 THR A CA 1
ATOM 1430 C CA B THR B 1 92 ? -8.635 1.078 3.932 0.59 17.75 87 THR A CA 1
ATOM 1431 C C . THR B 1 92 ? -9.063 0.668 2.516 1.00 16.77 87 THR A C 1
ATOM 1432 O O . THR B 1 92 ? -9.979 1.278 1.937 1.00 17.37 87 THR A O 1
ATOM 1439 N N . LEU B 1 93 ? -8.417 -0.351 1.968 1.00 17.33 88 LEU A N 1
ATOM 1440 C CA . LEU B 1 93 ? -8.779 -0.824 0.610 1.00 17.20 88 LEU A CA 1
ATOM 1441 C C . LEU B 1 93 ? -10.175 -1.423 0.609 1.00 16.30 88 LEU A C 1
ATOM 1442 O O . LEU B 1 93 ? -10.953 -1.229 -0.329 1.00 17.47 88 LEU A O 1
ATOM 1447 N N . VAL B 1 94 ? -10.559 -2.159 1.654 1.00 16.02 89 VAL A N 1
ATOM 1448 C CA . VAL B 1 94 ? -11.916 -2.707 1.777 1.00 15.49 89 VAL A CA 1
ATOM 1449 C C . VAL B 1 94 ? -12.905 -1.540 1.810 1.00 16.11 89 VAL A C 1
ATOM 1450 O O . VAL B 1 94 ? -13.902 -1.609 1.117 1.00 15.94 89 VAL A O 1
ATOM 1454 N N . ARG B 1 95 ? -12.611 -0.518 2.609 1.00 16.47 90 ARG A N 1
ATOM 1455 C CA . ARG B 1 95 ? -13.509 0.660 2.682 1.00 17.32 90 ARG A CA 1
ATOM 1456 C C . ARG B 1 95 ? -13.657 1.298 1.291 1.00 18.01 90 ARG A C 1
ATOM 1457 O O . ARG B 1 95 ? -1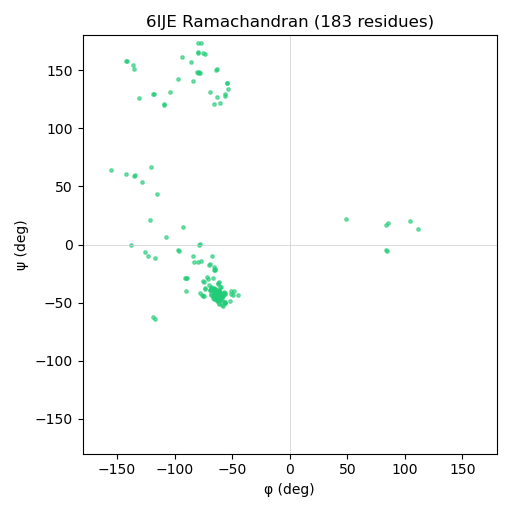4.800 1.594 0.892 1.00 18.27 90 ARG A O 1
ATOM 1465 N N . GLU B 1 96 ? -12.543 1.461 0.586 1.00 18.27 91 GLU A N 1
ATOM 1466 C CA . GLU B 1 96 ? -12.592 2.046 -0.7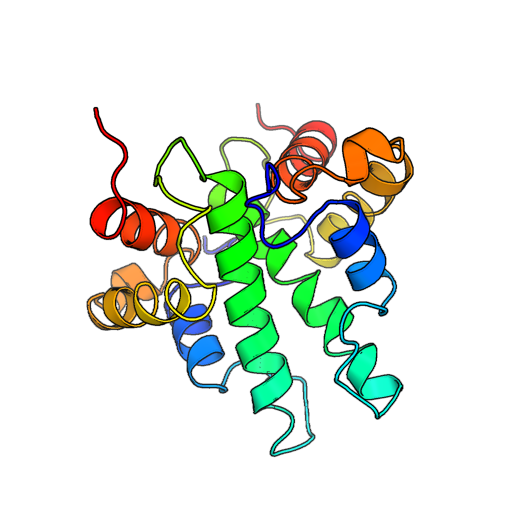84 1.00 17.90 91 GLU A CA 1
ATOM 1467 C C . GLU B 1 96 ? -13.452 1.179 -1.693 1.00 18.43 91 GLU A C 1
ATOM 1468 O O . GLU B 1 96 ? -14.285 1.717 -2.455 1.00 18.05 91 GLU A O 1
ATOM 1474 N N . ALA B 1 97 ? -13.287 -0.140 -1.632 1.00 17.47 92 ALA A N 1
ATOM 1475 C CA . ALA B 1 97 ? -14.053 -1.062 -2.484 1.00 17.67 92 ALA A CA 1
ATOM 1476 C C . ALA B 1 97 ? -15.538 -0.899 -2.175 1.00 16.38 92 ALA A C 1
ATOM 1477 O O . ALA B 1 97 ? -16.373 -0.902 -3.080 1.00 17.79 92 ALA A O 1
ATOM 1479 N N . LEU B 1 98 ? -15.882 -0.872 -0.891 1.00 17.05 93 LEU A N 1
ATOM 1480 C CA . LEU B 1 98 ? -17.301 -0.789 -0.504 1.00 18.12 93 LEU A CA 1
ATOM 1481 C C . LEU B 1 98 ? -17.881 0.543 -0.947 1.00 17.45 93 LEU A C 1
ATOM 1482 O O . LEU B 1 98 ? -19.058 0.579 -1.365 1.00 18.02 93 LEU A O 1
ATOM 1487 N N . LYS B 1 99 ? -17.097 1.599 -0.839 1.00 17.72 94 LYS A N 1
ATOM 1488 C CA . LYS B 1 99 ? -17.600 2.968 -1.125 1.00 19.41 94 LYS A CA 1
ATOM 1489 C C . LYS B 1 99 ? -17.893 3.084 -2.624 1.00 20.52 94 LYS A C 1
ATOM 1490 O O . LYS B 1 99 ? -18.974 3.595 -2.955 1.00 21.25 94 LYS A O 1
ATOM 1496 N N . VAL B 1 100 ? -17.018 2.567 -3.480 1.00 18.90 95 VAL A N 1
ATOM 1497 C CA . VAL B 1 100 ? -17.252 2.689 -4.958 1.00 20.66 95 VAL A CA 1
ATOM 1498 C C . VAL B 1 100 ? -18.337 1.710 -5.373 1.00 19.59 95 VAL A C 1
ATOM 1499 O O . VAL B 1 100 ? -19.077 2.004 -6.332 1.00 20.48 95 VAL A O 1
ATOM 1503 N N . SER B 1 101 ? -18.457 0.564 -4.722 1.00 17.54 96 SER A N 1
ATOM 1504 C CA . SER B 1 101 ? -19.453 -0.473 -5.087 1.00 18.25 96 SER A CA 1
ATOM 1505 C C . SER B 1 101 ? -20.859 -0.081 -4.631 1.00 19.44 96 SER A C 1
ATOM 1506 O O . SER B 1 101 ? -21.834 -0.338 -5.383 1.00 19.78 96 SER A O 1
ATOM 1509 N N . PHE B 1 102 ? -20.997 0.431 -3.401 1.00 18.59 97 PHE A N 1
ATOM 1510 C CA . PHE B 1 102 ? -22.278 0.600 -2.702 1.00 19.91 97 PHE A CA 1
ATOM 1511 C C . PHE B 1 102 ? -22.319 1.978 -2.073 1.00 20.67 97 PHE A C 1
ATOM 1512 O O . PHE B 1 102 ? -22.398 2.137 -0.851 1.00 20.20 97 PHE A O 1
ATOM 1520 N N . PRO B 1 103 ? -22.219 3.050 -2.847 1.00 21.15 98 PRO A N 1
ATOM 1521 C CA . PRO B 1 103 ? -22.151 4.396 -2.292 1.00 23.08 98 PRO A CA 1
ATOM 1522 C C . PRO B 1 103 ? -23.439 4.772 -1.544 1.00 23.28 98 PRO A C 1
ATOM 1523 O O . PRO B 1 103 ? -24.533 4.356 -1.880 1.00 25.05 98 PRO A O 1
ATOM 1527 N N . CYS B 1 104 ? -23.255 5.626 -0.543 1.00 24.05 99 CYS A N 1
ATOM 1528 C CA . CYS B 1 104 ? -24.377 6.256 0.180 1.00 26.85 99 CYS A CA 1
ATOM 1529 C C . CYS B 1 104 ? -24.837 7.505 -0.603 1.00 32.91 99 CYS A C 1
ATOM 1530 O O . CYS B 1 104 ? -23.985 8.122 -1.232 1.00 34.51 99 CYS A O 1
ATOM 1533 N N . GLU B 1 105 ? -26.128 7.765 -0.677 1.00 38.79 100 GLU A N 1
ATOM 1534 C CA . GLU B 1 105 ? -26.611 9.032 -1.301 1.00 47.76 100 GLU A CA 1
ATOM 1535 C C . GLU B 1 105 ? -26.036 10.202 -0.487 1.00 49.99 100 GLU A C 1
ATOM 1536 O O . GLU B 1 105 ? -26.252 10.216 0.736 1.00 52.10 100 GLU A O 1
ATOM 1542 N N . GLN B 1 106 ? -25.283 11.102 -1.138 1.00 60.65 101 GLN A N 1
ATOM 1543 C CA . GLN B 1 106 ? -24.662 12.316 -0.530 1.00 63.64 101 GLN A CA 1
ATOM 1544 C C . GLN B 1 106 ? -25.765 13.280 -0.068 1.00 68.36 101 GLN A C 1
ATOM 1545 O O . GLN B 1 106 ? -26.474 13.899 -0.874 1.00 74.77 101 GLN A O 1
#

B-factor: mean 27.93, std 13.4, range [13.78, 98.96]

Sequence (200 aa):
AERTWIFSGAELKQAIEGKLAPDDVSDPEMRRLLVSVAKSSSAYIAGVADLTSGSDWCGAGAVAPHELTDRIIYTYLGDMPAEKLDEQAATTLVREALKVSFPCEERTWIFSGAELKQAIEGKLAPDVSDPEMRRLVSVAKSSAYIAGVADLTSGSDWCGAGAVAPHEELTDRIIYTYLGDMMPAEKLDEQAATTLVREALKVSFPCEQ

Solvent-accessible surface area: 9980 Å² total; per-residue (Å²): 139,155,94,52,57,58,15,4,0,32,45,0,50,80,0,30,73,9,154,33,4,107,139,9,103,76,108,96,16,94,105,39,4,0,44,10,46,2,60,2,0,4,1,0,0,0,4,21,6,40,57,81,35,6,45,36,19,67,94,28,37,86,120,56,6,30,78,100,0,80,91,46,2,52,102,41,88,79,154,78,20,86,72,30,0,0,28,1,0,79,65,0,0,119,108,26,22,89,37,154,199,109,57,60,61,13,4,0,29,45,0,56,74,0,28,61,15,134,30,0,91,128,9,115,62,106,99,39,89,179,76,2,0,51,10,35,2,58,2,0,4,2,0,0,0,5,20,7,41,57,87,38,6,46,42,17,64,97,32,53,85,117,52,6,28,68,84,0,80,91,40,0,48,102,32,77,77,126,58,21,90,67,34,0,0,24,0,0,82,56,0,0,119,110,25,30,89,37,180,144